Protein AF-A0A1X7PE34-F1 (afdb_monomer_lite)

Radius of gyration: 19.92 Å; chains: 1; bounding box: 52×47×65 Å

Organism: NCBI:txid536018

Secondary structure (DSSP, 8-state):
----PPP------------------------------TTTTTT--HHHHHHHHHHHHHHHHHTSS-EEETTTEEEEEEEEEEETTEEEEEEEEEETTEEEEEEEEEEE-TTSSEEEEEEETTEEEEEEEEEEETTEEEEEETT--S--SS-SEEE-TTS-EEEE-TTT-HHHHHHHTTS-EEEE-BTB------PPP-

Sequence (198 aa):
MSDTPPAWPPFYFSGGWFRMGSDEPQFKLKGKFEFEFLNSDEGDDPALAAAFYAADFPTRVAGEPRWLATGGWEIVPGETSSKGRIHSAAFTARRADTEVAGRVVFSPDPSHWVKVEVFLGAFRVLVAHMDKVWEEFELWPSGATEKTIDPPGRIGKRLDWINLAPSAWPALARLAGDHTFSIELPGRNVVEISAPGD

pLDDT: mean 71.64, std 24.18, range [21.97, 94.69]

Foldseek 3Di:
DDDDDDDDDDDDDDDDDDDDDDDDDDPPPPDPPPDDFACSVVVDDLQVNLLVCQAVVQVLVQVAQWKAKFQGKIKGWDDWDDDPSKIKIWIWIDDDPDIWIKMWIWGQDPVSWIWIWIDGVPDTQFIWTWTDDPQKIATAGPPPPDDDPDGQKIAGSSRFKIWHQCVRRVSCCVRNPRDIIMMGHPPDDPPVPPPDDD

Structure (mmCIF, N/CA/C/O backbone):
data_AF-A0A1X7PE34-F1
#
_entry.id   AF-A0A1X7PE34-F1
#
loop_
_atom_site.group_PDB
_atom_site.id
_atom_site.type_symbol
_atom_site.label_atom_id
_atom_site.label_alt_id
_atom_site.label_comp_id
_atom_site.label_asym_id
_atom_site.label_entity_id
_atom_site.label_seq_id
_atom_site.pdbx_PDB_ins_code
_atom_site.Cartn_x
_atom_site.Cartn_y
_atom_site.Cartn_z
_atom_site.occupancy
_atom_site.B_iso_or_equiv
_atom_site.auth_seq_id
_atom_site.auth_comp_id
_atom_site.auth_asym_id
_atom_site.auth_atom_id
_atom_site.pdbx_PDB_model_num
ATOM 1 N N . MET A 1 1 ? -14.104 -22.939 29.240 1.00 46.47 1 MET A N 1
ATOM 2 C CA . MET A 1 1 ? -12.776 -22.922 28.596 1.00 46.47 1 MET A CA 1
ATOM 3 C C . MET A 1 1 ? -12.699 -24.104 27.651 1.00 46.47 1 MET A C 1
ATOM 5 O O . MET A 1 1 ? -12.581 -25.229 28.110 1.00 46.47 1 MET A O 1
ATOM 9 N N . SER A 1 2 ? -12.844 -23.844 26.357 1.00 34.72 2 SER A N 1
ATOM 10 C CA . SER A 1 2 ? -12.528 -24.784 25.278 1.00 34.72 2 SER A CA 1
ATOM 11 C C . SER A 1 2 ? -12.377 -23.942 24.015 1.00 34.72 2 SER A C 1
ATOM 13 O O . SER A 1 2 ? -13.341 -23.700 23.294 1.00 34.72 2 SER A O 1
ATOM 15 N N . ASP A 1 3 ? -11.173 -23.403 23.852 1.00 35.94 3 ASP A N 1
ATOM 16 C CA . ASP A 1 3 ? -10.756 -22.593 22.715 1.00 35.94 3 ASP A CA 1
ATOM 17 C C . ASP A 1 3 ? -10.279 -23.557 21.626 1.00 35.94 3 ASP A C 1
ATOM 19 O O . ASP A 1 3 ? -9.271 -24.244 21.793 1.00 35.94 3 ASP A O 1
ATOM 23 N N . THR A 1 4 ? -11.052 -23.689 20.551 1.00 37.78 4 THR A N 1
ATOM 24 C CA . THR A 1 4 ? -10.635 -24.445 19.364 1.00 37.78 4 THR A CA 1
ATOM 25 C C . THR A 1 4 ? -10.495 -23.445 18.222 1.00 37.78 4 THR A C 1
ATOM 27 O O . THR A 1 4 ? -11.508 -22.872 17.817 1.00 37.78 4 THR A O 1
ATOM 30 N N . PRO A 1 5 ? -9.286 -23.193 17.695 1.00 37.78 5 PRO A N 1
ATOM 31 C CA . PRO A 1 5 ? -9.134 -22.343 16.522 1.00 37.78 5 PRO A CA 1
ATOM 32 C C . PRO A 1 5 ? -9.648 -23.064 15.260 1.00 37.78 5 PRO A C 1
ATOM 34 O O . PRO A 1 5 ? -9.519 -24.289 15.161 1.00 37.78 5 PRO A O 1
ATOM 37 N N . PRO A 1 6 ? -10.217 -22.344 14.273 1.00 35.28 6 PRO A N 1
ATOM 38 C CA . PRO A 1 6 ? -10.691 -22.957 13.038 1.00 35.28 6 PRO A CA 1
ATOM 39 C C . PRO A 1 6 ? -9.518 -23.431 12.169 1.00 35.28 6 PRO A C 1
ATOM 41 O O . PRO A 1 6 ? -8.551 -22.705 11.936 1.00 35.28 6 PRO A O 1
ATOM 44 N N . ALA A 1 7 ? -9.630 -24.666 11.679 1.00 30.97 7 ALA A N 1
ATOM 45 C CA . ALA A 1 7 ? -8.663 -25.308 10.800 1.00 30.97 7 ALA A CA 1
ATOM 46 C C . ALA A 1 7 ? -8.686 -24.690 9.389 1.00 30.97 7 ALA A C 1
ATOM 48 O O . ALA A 1 7 ? -9.734 -24.621 8.749 1.00 30.97 7 ALA A O 1
ATOM 49 N N . TRP A 1 8 ? -7.514 -24.296 8.891 1.00 30.00 8 TRP A N 1
ATOM 50 C CA . TRP A 1 8 ? -7.274 -23.958 7.485 1.00 30.00 8 TRP A CA 1
ATOM 51 C C . TRP A 1 8 ? -6.500 -25.113 6.824 1.00 30.00 8 TRP A C 1
ATOM 53 O O . TRP A 1 8 ? -5.622 -25.685 7.477 1.00 30.00 8 TRP A O 1
ATOM 63 N N . PRO A 1 9 ? -6.792 -25.495 5.566 1.00 30.80 9 PRO A N 1
ATOM 64 C CA . PRO A 1 9 ? -6.115 -26.617 4.919 1.00 30.80 9 PRO A CA 1
ATOM 65 C C . PRO A 1 9 ? -4.670 -26.268 4.501 1.00 30.80 9 PRO A C 1
ATOM 67 O O . PRO A 1 9 ? -4.385 -25.111 4.178 1.00 30.80 9 PRO A O 1
ATOM 70 N N . PRO A 1 10 ? -3.750 -27.254 4.464 1.00 31.14 10 PRO A N 1
ATOM 71 C CA . PRO A 1 10 ? -2.375 -27.048 4.021 1.00 31.14 10 PRO A CA 1
ATOM 72 C C . PRO A 1 10 ? -2.284 -27.033 2.487 1.00 31.14 10 PRO A C 1
ATOM 74 O O . PRO A 1 10 ? -2.650 -28.003 1.826 1.00 31.14 10 PRO A O 1
ATOM 77 N N . PHE A 1 11 ? -1.734 -25.961 1.912 1.00 28.81 11 PHE A N 1
ATOM 78 C CA . PHE A 1 11 ? -1.283 -25.965 0.520 1.00 28.81 11 PHE A CA 1
ATOM 79 C C . PHE A 1 11 ? 0.154 -26.492 0.457 1.00 28.81 11 PHE A C 1
ATOM 81 O O . PHE A 1 11 ? 1.087 -25.855 0.944 1.00 28.81 11 PHE A O 1
ATOM 88 N N . TYR A 1 12 ? 0.320 -27.671 -0.141 1.00 27.12 12 TYR A N 1
ATOM 89 C CA . TYR A 1 12 ? 1.609 -28.230 -0.536 1.00 27.12 12 TYR A CA 1
ATOM 90 C C . TYR A 1 12 ? 1.982 -27.713 -1.931 1.00 27.12 12 TYR A C 1
ATOM 92 O O . TYR A 1 12 ? 1.180 -27.821 -2.855 1.00 27.12 12 TYR A O 1
ATOM 100 N N . PHE A 1 13 ? 3.213 -27.231 -2.111 1.00 25.94 13 PHE A N 1
ATOM 101 C CA . PHE A 1 13 ? 3.829 -27.095 -3.433 1.00 25.94 13 PHE A CA 1
ATOM 102 C C . PHE A 1 13 ? 5.005 -28.072 -3.531 1.00 25.94 13 PHE A C 1
ATOM 104 O O . PHE A 1 13 ? 6.057 -27.865 -2.930 1.00 25.94 13 PHE A O 1
ATOM 111 N N . SER A 1 14 ? 4.803 -29.163 -4.273 1.00 26.25 14 SER A N 1
ATOM 112 C CA . SER A 1 14 ? 5.850 -30.069 -4.753 1.00 26.25 14 SER A CA 1
ATOM 113 C C . SER A 1 14 ? 6.287 -29.649 -6.158 1.00 26.25 14 SER A C 1
ATOM 115 O O . SER A 1 14 ? 5.445 -29.302 -6.983 1.00 26.25 14 SER A O 1
ATOM 117 N N . GLY A 1 15 ? 7.595 -29.674 -6.416 1.00 24.94 15 GLY A N 1
ATOM 118 C CA . GLY A 1 15 ? 8.205 -29.182 -7.652 1.00 24.94 15 GLY A CA 1
ATOM 119 C C . GLY A 1 15 ? 7.942 -30.014 -8.911 1.00 24.94 15 GLY A C 1
ATOM 120 O O . GLY A 1 15 ? 7.378 -31.103 -8.870 1.00 24.94 15 GLY A O 1
ATOM 121 N N . GLY A 1 16 ? 8.435 -29.498 -10.037 1.00 24.06 16 GLY A N 1
ATOM 122 C CA . GLY A 1 16 ? 8.506 -30.215 -11.306 1.00 24.06 16 GLY A CA 1
ATOM 123 C C . GLY A 1 16 ? 9.278 -29.410 -12.347 1.00 24.06 16 GLY A C 1
ATOM 124 O O . GLY A 1 16 ? 8.854 -28.330 -12.742 1.00 24.06 16 GLY A O 1
ATOM 125 N N . TRP A 1 17 ? 10.425 -29.937 -12.770 1.00 25.42 17 TRP A N 1
ATOM 126 C CA . TRP A 1 17 ? 11.169 -29.470 -13.937 1.00 25.42 17 TRP A CA 1
ATOM 127 C C . TRP A 1 17 ? 10.524 -30.039 -15.201 1.00 25.42 17 TRP A C 1
ATOM 129 O O . TRP A 1 17 ? 10.221 -31.229 -15.233 1.00 25.42 17 TRP A O 1
ATOM 139 N N . PHE A 1 18 ? 10.413 -29.239 -16.262 1.00 25.31 18 PHE A N 1
ATOM 140 C CA . PHE A 1 18 ? 10.136 -29.747 -17.605 1.00 25.31 18 PHE A CA 1
ATOM 141 C C . PHE A 1 18 ? 11.170 -29.222 -18.602 1.00 25.31 18 PHE A C 1
ATOM 143 O O . PHE A 1 18 ? 11.369 -28.021 -18.761 1.00 25.31 18 PHE A O 1
ATOM 150 N N . ARG A 1 19 ? 11.822 -30.171 -19.278 1.00 28.00 19 ARG A N 1
ATOM 151 C CA . ARG A 1 19 ? 12.550 -29.995 -20.535 1.00 28.00 19 ARG A CA 1
ATOM 152 C C . ARG A 1 19 ? 11.680 -30.645 -21.611 1.00 28.00 19 ARG A C 1
ATOM 154 O O . ARG A 1 19 ? 11.314 -31.806 -21.447 1.00 28.00 19 ARG A O 1
ATOM 161 N N . MET A 1 20 ? 11.387 -29.944 -22.700 1.00 26.20 20 MET A N 1
ATOM 162 C CA . MET A 1 20 ? 10.861 -30.557 -23.922 1.00 26.20 20 MET A CA 1
ATOM 163 C C . MET A 1 20 ? 11.595 -29.985 -25.131 1.00 26.20 20 MET A C 1
ATOM 165 O O . MET A 1 20 ? 11.901 -28.795 -25.169 1.00 26.20 20 MET A O 1
ATOM 169 N N . GLY A 1 21 ? 11.970 -30.893 -26.030 1.00 25.02 21 GLY A N 1
ATOM 170 C CA . GLY A 1 21 ? 12.853 -30.667 -27.162 1.00 25.02 21 GLY A CA 1
ATOM 171 C C . GLY A 1 21 ? 12.196 -30.027 -28.383 1.00 25.02 21 GLY A C 1
ATOM 172 O O . GLY A 1 21 ? 11.013 -29.704 -28.405 1.00 25.02 21 GLY A O 1
ATOM 173 N N . SER A 1 22 ? 13.070 -29.858 -29.367 1.00 38.62 22 SER A N 1
ATOM 174 C CA . SER A 1 22 ? 12.946 -29.283 -30.703 1.00 38.62 22 SER A CA 1
ATOM 175 C C . SER A 1 22 ? 11.808 -29.838 -31.564 1.00 38.62 22 SER A C 1
ATOM 177 O O . SER A 1 22 ? 11.686 -31.051 -31.702 1.00 38.62 22 SER A O 1
ATOM 179 N N . ASP A 1 23 ? 11.021 -28.947 -32.174 1.00 32.78 23 ASP A N 1
ATOM 180 C CA . ASP A 1 23 ? 10.997 -28.680 -33.627 1.00 32.78 23 ASP A CA 1
ATOM 181 C C . ASP A 1 23 ? 9.948 -27.581 -33.936 1.00 32.78 23 ASP A C 1
ATOM 183 O O . ASP A 1 23 ? 8.877 -27.531 -33.338 1.00 32.78 23 ASP A O 1
ATOM 187 N N . GLU A 1 24 ? 10.313 -26.628 -34.799 1.00 29.73 24 GLU A N 1
ATOM 188 C CA . GLU A 1 24 ? 9.699 -25.294 -34.974 1.00 29.73 24 GLU A CA 1
ATOM 189 C C . GLU A 1 24 ? 8.297 -25.271 -35.643 1.00 29.73 24 GLU A C 1
ATOM 191 O O . GLU A 1 24 ? 7.892 -26.231 -36.297 1.00 29.73 24 GLU A O 1
ATOM 196 N N . PRO A 1 25 ? 7.562 -24.139 -35.553 1.00 23.94 25 PRO A N 1
ATOM 197 C CA . PRO A 1 25 ? 7.774 -23.058 -36.525 1.00 23.94 25 PRO A CA 1
ATOM 198 C C . PRO A 1 25 ? 8.114 -21.713 -35.863 1.00 23.94 25 PRO A C 1
ATOM 200 O O . PRO A 1 25 ? 7.413 -21.241 -34.968 1.00 23.94 25 PRO A O 1
ATOM 203 N N . GLN A 1 26 ? 9.179 -21.060 -36.344 1.00 26.50 26 GLN A N 1
ATOM 204 C CA . GLN A 1 26 ? 9.556 -19.702 -35.947 1.00 26.50 26 GLN A CA 1
ATOM 205 C C . GLN A 1 26 ? 8.504 -18.687 -36.400 1.00 26.50 26 GLN A C 1
ATOM 207 O O . GLN A 1 26 ? 8.554 -18.153 -37.510 1.00 26.50 26 GLN A O 1
ATOM 212 N N . PHE A 1 27 ? 7.595 -18.333 -35.498 1.00 21.97 27 PHE A N 1
ATOM 213 C CA . PHE A 1 27 ? 6.907 -17.054 -35.584 1.00 21.97 27 PHE A CA 1
ATOM 214 C C . PHE A 1 27 ? 7.889 -15.966 -35.160 1.00 21.97 27 PHE A C 1
ATOM 216 O O . PHE A 1 27 ? 8.156 -15.744 -33.980 1.00 21.97 27 PHE A O 1
ATOM 223 N N . LYS A 1 28 ? 8.475 -15.297 -36.153 1.00 23.95 28 LYS A N 1
ATOM 224 C CA . LYS A 1 28 ? 9.336 -14.136 -35.942 1.00 23.95 28 LYS A CA 1
ATOM 225 C C . LYS A 1 28 ? 8.463 -12.948 -35.531 1.00 23.95 28 LYS A C 1
ATOM 227 O O . LYS A 1 28 ? 8.130 -12.104 -36.359 1.00 23.95 28 LYS A O 1
ATOM 232 N N . LEU A 1 29 ? 8.093 -12.879 -34.252 1.00 23.36 29 LEU A N 1
ATOM 233 C CA . LEU A 1 29 ? 7.549 -11.660 -33.660 1.00 23.36 29 LEU A CA 1
ATOM 234 C C . LEU A 1 29 ? 8.690 -10.632 -33.599 1.00 23.36 29 LEU A C 1
ATOM 236 O O . LEU A 1 29 ? 9.465 -10.565 -32.649 1.00 23.36 29 LEU A O 1
ATOM 240 N N . LYS A 1 30 ? 8.844 -9.844 -34.669 1.00 23.70 30 LYS A N 1
ATOM 241 C CA . LYS A 1 30 ? 9.598 -8.588 -34.623 1.00 23.70 30 LYS A CA 1
ATOM 242 C C . LYS A 1 30 ? 8.759 -7.565 -33.861 1.00 23.70 30 LYS A C 1
ATOM 244 O O . LYS A 1 30 ? 8.120 -6.705 -34.450 1.00 23.70 30 LYS A O 1
ATOM 249 N N . GLY A 1 31 ? 8.773 -7.699 -32.549 1.00 22.19 31 GLY A N 1
ATOM 250 C CA . GLY A 1 31 ? 8.267 -6.725 -31.604 1.00 22.19 31 GLY A CA 1
ATOM 251 C C . GLY A 1 31 ? 9.013 -6.974 -30.312 1.00 22.19 31 GLY A C 1
ATOM 252 O O . GLY A 1 31 ? 8.616 -7.824 -29.525 1.00 22.19 31 GLY A O 1
ATOM 253 N N . LYS A 1 32 ? 10.145 -6.294 -30.122 1.00 24.27 32 LYS A N 1
ATOM 254 C CA . LYS A 1 32 ? 10.639 -6.081 -28.768 1.00 24.27 32 LYS A CA 1
ATOM 255 C C . LYS A 1 32 ? 9.551 -5.255 -28.083 1.00 24.27 32 LYS A C 1
ATOM 257 O O . LYS A 1 32 ? 9.416 -4.077 -28.393 1.00 24.27 32 LYS A O 1
ATOM 262 N N . PHE A 1 33 ? 8.748 -5.874 -27.227 1.00 22.95 33 PHE A N 1
ATOM 263 C CA . PHE A 1 33 ? 8.021 -5.125 -26.212 1.00 22.95 33 PHE A CA 1
ATOM 264 C C . PHE A 1 33 ? 9.080 -4.706 -25.191 1.00 22.95 33 PHE A C 1
ATOM 266 O O . PHE A 1 33 ? 9.404 -5.444 -24.265 1.00 22.95 33 PHE A O 1
ATOM 273 N N . GLU A 1 34 ? 9.745 -3.585 -25.464 1.00 25.38 34 GLU A N 1
ATOM 274 C CA . GLU A 1 34 ? 10.492 -2.868 -24.438 1.00 25.38 34 GLU A CA 1
ATOM 275 C C . GLU A 1 34 ? 9.425 -2.261 -23.528 1.00 25.38 34 GLU A C 1
ATOM 277 O O . GLU A 1 34 ? 8.688 -1.363 -23.921 1.00 25.38 34 GLU A O 1
ATOM 282 N N . PHE A 1 35 ? 9.238 -2.877 -22.364 1.00 34.38 35 PHE A N 1
ATOM 283 C CA . PHE A 1 35 ? 8.349 -2.348 -21.345 1.00 34.38 35 PHE A CA 1
ATOM 284 C C . PHE A 1 35 ? 8.999 -1.087 -20.774 1.00 34.38 35 PHE A C 1
ATOM 286 O O . PHE A 1 35 ? 10.153 -1.114 -20.349 1.00 34.38 35 PHE A O 1
ATOM 293 N N . GLU A 1 36 ? 8.261 0.015 -20.780 1.00 40.09 36 GLU A N 1
ATOM 294 C CA . GLU A 1 36 ? 8.611 1.220 -20.036 1.00 40.09 36 GLU A CA 1
ATOM 295 C C . GLU A 1 36 ? 8.315 0.942 -18.550 1.00 40.09 36 GLU A C 1
ATOM 297 O O . GLU A 1 36 ? 7.167 0.759 -18.119 1.00 40.09 36 GLU A O 1
ATOM 302 N N . PHE A 1 37 ? 9.399 0.744 -17.800 1.00 48.84 37 PHE A N 1
ATOM 303 C CA . PHE A 1 37 ? 9.427 0.516 -16.356 1.00 48.84 37 PHE A CA 1
ATOM 304 C C . PHE A 1 37 ? 9.652 1.854 -15.650 1.00 48.84 37 PHE A C 1
ATOM 306 O O . PHE A 1 37 ? 10.240 2.744 -16.257 1.00 48.84 37 PHE A O 1
ATOM 313 N N . LEU A 1 38 ? 9.239 1.976 -14.383 1.00 49.41 38 LEU A N 1
ATOM 314 C CA . LEU A 1 38 ? 9.623 3.026 -13.426 1.00 49.41 38 LEU A CA 1
ATOM 315 C C . LEU A 1 38 ? 10.727 3.979 -13.939 1.00 49.41 38 LEU A C 1
ATOM 317 O O . LEU A 1 38 ? 11.905 3.622 -13.954 1.00 49.41 38 LEU A O 1
ATOM 321 N N . ASN A 1 39 ? 10.330 5.195 -14.329 1.00 48.38 39 ASN A N 1
ATOM 322 C CA . ASN A 1 39 ? 11.209 6.275 -14.803 1.00 48.38 39 ASN A CA 1
ATOM 323 C C . ASN A 1 39 ? 11.970 6.060 -16.135 1.00 48.38 39 ASN A C 1
ATOM 325 O O . ASN A 1 39 ? 12.892 6.827 -16.415 1.00 48.38 39 ASN A O 1
ATOM 329 N N . SER A 1 40 ? 11.573 5.128 -17.011 1.00 48.16 40 SER A N 1
ATOM 330 C CA . SER A 1 40 ? 12.180 4.994 -18.353 1.00 48.16 40 SER A CA 1
ATOM 331 C C . SER A 1 40 ? 12.161 6.295 -19.164 1.00 48.16 40 SER A C 1
ATOM 333 O O . SER A 1 40 ? 13.110 6.570 -19.896 1.00 48.16 40 SER A O 1
ATOM 335 N N . ASP A 1 41 ? 11.131 7.119 -18.968 1.00 47.41 41 ASP A N 1
ATOM 336 C CA . ASP A 1 41 ? 10.958 8.401 -19.661 1.00 47.41 41 ASP A CA 1
ATOM 337 C C . ASP A 1 41 ? 11.722 9.552 -18.986 1.00 47.41 41 ASP A C 1
ATOM 339 O O . ASP A 1 41 ? 12.074 10.535 -19.638 1.00 47.41 41 ASP A O 1
ATOM 343 N N . GLU A 1 42 ? 12.010 9.433 -17.683 1.00 53.62 42 GLU A N 1
ATOM 344 C CA . GLU A 1 42 ? 12.818 10.400 -16.919 1.00 53.62 42 GLU A CA 1
ATOM 345 C C . GLU A 1 42 ? 14.331 10.095 -17.021 1.00 53.62 42 GLU A C 1
ATOM 347 O O . GLU A 1 42 ? 15.155 10.932 -16.654 1.00 53.62 42 GLU A O 1
ATOM 352 N N . GLY A 1 43 ? 14.710 8.935 -17.578 1.00 55.19 43 GLY A N 1
ATOM 353 C CA . GLY A 1 43 ? 16.100 8.542 -17.839 1.00 55.19 43 GLY A CA 1
ATOM 354 C C . GLY A 1 43 ? 16.862 7.995 -16.627 1.00 55.19 43 GLY A C 1
ATOM 355 O O . GLY A 1 43 ? 18.079 7.811 -16.713 1.00 55.19 43 GLY A O 1
ATOM 356 N N . ASP A 1 44 ? 16.178 7.726 -15.513 1.00 62.91 44 ASP A N 1
ATOM 357 C CA . ASP A 1 44 ? 16.793 7.125 -14.327 1.00 62.91 44 ASP A CA 1
ATOM 358 C C . ASP A 1 44 ? 16.936 5.603 -14.468 1.00 62.91 44 ASP A C 1
ATOM 360 O O . ASP A 1 44 ? 16.161 4.943 -15.158 1.00 62.91 44 ASP A O 1
ATOM 364 N N . ASP A 1 45 ? 17.910 5.022 -13.758 1.00 75.31 45 ASP A N 1
ATOM 365 C CA . ASP A 1 45 ? 18.019 3.567 -13.606 1.00 75.31 45 ASP A CA 1
ATOM 366 C C . ASP A 1 45 ? 16.766 3.031 -12.876 1.00 75.31 45 ASP A C 1
ATOM 368 O O . ASP A 1 45 ? 16.570 3.356 -11.695 1.00 75.31 45 ASP A O 1
ATOM 372 N N . PRO A 1 46 ? 15.946 2.171 -13.513 1.00 71.19 46 PRO A N 1
ATOM 373 C CA . PRO A 1 46 ? 14.714 1.653 -12.920 1.00 71.19 46 PRO A CA 1
ATOM 374 C C . PRO A 1 46 ? 14.933 0.940 -11.578 1.00 71.19 46 PRO A C 1
ATOM 376 O O . PRO A 1 46 ? 14.083 0.983 -10.688 1.00 71.19 46 PRO A O 1
ATOM 379 N N . ALA A 1 47 ? 16.098 0.310 -11.379 1.00 74.50 47 ALA A N 1
ATOM 380 C CA . ALA A 1 47 ? 16.431 -0.326 -10.107 1.00 74.50 47 ALA A CA 1
ATOM 381 C C . ALA A 1 47 ? 16.700 0.698 -8.989 1.00 74.50 47 ALA A C 1
ATOM 383 O O . ALA A 1 47 ? 16.358 0.449 -7.827 1.00 74.50 47 ALA A O 1
ATOM 384 N N . LEU A 1 48 ? 17.304 1.845 -9.319 1.00 77.12 48 LEU A N 1
ATOM 385 C CA . LEU A 1 48 ? 17.502 2.945 -8.372 1.00 77.12 48 LEU A CA 1
ATOM 386 C C . LEU A 1 48 ? 16.181 3.650 -8.065 1.00 77.12 48 LEU A C 1
ATOM 388 O O . LEU A 1 48 ? 15.917 3.927 -6.896 1.00 77.12 48 LEU A O 1
ATOM 392 N N . ALA A 1 49 ? 15.332 3.864 -9.073 1.00 77.50 49 ALA A N 1
ATOM 393 C CA . ALA A 1 49 ? 14.002 4.435 -8.891 1.00 77.50 49 ALA A CA 1
ATOM 394 C C . ALA A 1 49 ? 13.145 3.561 -7.960 1.00 77.50 49 ALA A C 1
ATOM 396 O O . ALA A 1 49 ? 12.606 4.053 -6.968 1.00 77.50 49 ALA A O 1
ATOM 397 N N . ALA A 1 50 ? 13.097 2.245 -8.196 1.00 78.25 50 ALA A N 1
ATOM 398 C CA . ALA A 1 50 ? 12.391 1.315 -7.316 1.00 78.25 50 ALA A CA 1
ATOM 399 C C . ALA A 1 50 ? 12.930 1.356 -5.874 1.00 78.25 50 ALA A C 1
ATOM 401 O O . ALA A 1 50 ? 12.159 1.395 -4.914 1.00 78.25 50 ALA A O 1
ATOM 402 N N . ALA A 1 51 ? 14.254 1.397 -5.693 1.00 81.62 51 ALA A N 1
ATOM 403 C CA . ALA A 1 51 ? 14.847 1.515 -4.361 1.00 81.62 51 ALA A CA 1
ATOM 404 C C . ALA A 1 51 ? 14.494 2.849 -3.674 1.00 81.62 51 ALA A C 1
ATOM 406 O O . ALA A 1 51 ? 14.204 2.856 -2.478 1.00 81.62 51 ALA A O 1
ATOM 407 N N . PHE A 1 52 ? 14.484 3.958 -4.420 1.00 83.56 52 PHE A N 1
ATOM 408 C CA . PHE A 1 52 ? 14.095 5.274 -3.915 1.00 83.56 52 PHE A CA 1
ATOM 409 C C . PHE A 1 52 ? 12.637 5.286 -3.447 1.00 83.56 52 PHE A C 1
ATOM 411 O O . PHE A 1 52 ? 12.371 5.626 -2.294 1.00 83.56 52 PHE A O 1
ATOM 418 N N . TYR A 1 53 ? 11.696 4.852 -4.291 1.00 82.38 53 TYR A N 1
ATOM 419 C CA . TYR A 1 53 ? 10.277 4.838 -3.924 1.00 82.38 53 TYR A CA 1
ATOM 420 C C . TYR A 1 53 ? 9.983 3.858 -2.789 1.00 82.38 53 TYR A C 1
ATOM 422 O O . TYR A 1 53 ? 9.174 4.172 -1.920 1.00 82.38 53 TYR A O 1
ATOM 430 N N . ALA A 1 54 ? 10.674 2.713 -2.724 1.00 81.25 54 ALA A N 1
ATOM 431 C CA . ALA A 1 54 ? 10.543 1.804 -1.588 1.00 81.25 54 ALA A CA 1
ATOM 432 C C . ALA A 1 54 ? 10.927 2.473 -0.254 1.00 81.25 54 ALA A C 1
ATOM 434 O O . ALA A 1 54 ? 10.313 2.173 0.768 1.00 81.25 54 ALA A O 1
ATOM 435 N N . ALA A 1 55 ? 11.908 3.381 -0.255 1.00 82.44 55 ALA A N 1
ATOM 436 C CA . ALA A 1 55 ? 12.353 4.105 0.935 1.00 82.44 55 ALA A CA 1
ATOM 437 C C . ALA A 1 55 ? 11.488 5.333 1.276 1.00 82.44 55 ALA A C 1
ATOM 439 O O . ALA A 1 55 ? 11.230 5.607 2.450 1.00 82.44 55 ALA A O 1
ATOM 440 N N . ASP A 1 56 ? 11.047 6.079 0.263 1.00 82.50 56 ASP A N 1
ATOM 441 C CA . ASP A 1 56 ? 10.316 7.343 0.419 1.00 82.50 56 ASP A CA 1
ATOM 442 C C . ASP A 1 56 ? 8.856 7.123 0.855 1.00 82.50 56 ASP A C 1
ATOM 444 O O . ASP A 1 56 ? 8.362 7.796 1.765 1.00 82.50 56 ASP A O 1
ATOM 448 N N . PHE A 1 57 ? 8.184 6.122 0.280 1.00 81.56 57 PHE A N 1
ATOM 449 C CA . PHE A 1 57 ? 6.748 5.900 0.470 1.00 81.56 57 PHE A CA 1
ATOM 450 C C . PHE A 1 57 ? 6.324 5.674 1.937 1.00 81.56 57 PHE A C 1
ATOM 452 O O . PHE A 1 57 ? 5.390 6.343 2.389 1.00 81.56 57 PHE A O 1
ATOM 459 N N . PRO A 1 58 ? 7.002 4.812 2.730 1.00 82.12 58 PRO A N 1
ATOM 460 C CA . PRO A 1 58 ? 6.665 4.609 4.143 1.00 82.12 58 PRO A CA 1
ATOM 461 C C . PRO A 1 58 ? 6.699 5.900 4.958 1.00 82.12 58 PRO A C 1
ATOM 463 O O . PRO A 1 58 ? 5.843 6.112 5.812 1.00 82.12 58 PRO A O 1
ATOM 466 N N . THR A 1 59 ? 7.678 6.765 4.686 1.00 79.88 59 THR A N 1
ATOM 467 C CA . THR A 1 59 ? 7.883 8.014 5.429 1.00 79.88 59 THR A CA 1
ATOM 468 C C . THR A 1 59 ? 6.759 9.005 5.157 1.00 79.88 59 THR A C 1
ATOM 470 O O . THR A 1 59 ? 6.278 9.654 6.081 1.00 79.88 59 THR A O 1
ATOM 473 N N . ARG A 1 60 ? 6.301 9.094 3.904 1.00 78.50 60 ARG A N 1
ATOM 474 C CA . ARG A 1 60 ? 5.201 9.990 3.526 1.00 78.50 60 ARG A CA 1
ATOM 475 C C . ARG A 1 60 ? 3.869 9.535 4.103 1.00 78.50 60 ARG A C 1
ATOM 477 O O . ARG A 1 60 ? 3.164 10.343 4.691 1.00 78.50 60 ARG A O 1
ATOM 484 N N . VAL A 1 61 ? 3.566 8.239 4.012 1.00 74.44 61 VAL A N 1
ATOM 485 C CA . VAL A 1 61 ? 2.332 7.680 4.588 1.00 74.44 61 VAL A CA 1
ATOM 486 C C . VAL A 1 61 ? 2.306 7.838 6.109 1.00 74.44 61 VAL A C 1
ATOM 488 O O . VAL A 1 61 ? 1.261 8.164 6.666 1.00 74.44 61 VAL A O 1
ATOM 491 N N . ALA A 1 62 ? 3.450 7.643 6.774 1.00 76.44 62 ALA A N 1
ATOM 492 C CA . ALA A 1 62 ? 3.576 7.794 8.223 1.00 76.44 62 ALA A CA 1
ATOM 493 C C . ALA A 1 62 ? 3.566 9.250 8.714 1.00 76.44 62 ALA A C 1
ATOM 495 O O . ALA A 1 62 ? 3.354 9.483 9.901 1.00 76.44 62 ALA A O 1
ATOM 496 N N . GLY A 1 63 ? 3.792 10.224 7.827 1.00 76.75 63 GLY A N 1
ATOM 497 C CA . GLY A 1 63 ? 3.725 11.647 8.167 1.00 76.75 63 GLY A CA 1
ATOM 498 C C . GLY A 1 63 ? 2.305 12.150 8.435 1.00 76.75 63 GLY A C 1
ATOM 499 O O . GLY A 1 63 ? 2.135 13.202 9.049 1.00 76.75 63 GLY A O 1
ATOM 500 N N . GLU A 1 64 ? 1.294 11.400 8.004 1.00 82.31 64 GLU A N 1
ATOM 501 C CA . GLU A 1 64 ? -0.108 11.782 8.124 1.00 82.31 64 GLU A CA 1
ATOM 502 C C . GLU A 1 64 ? -0.742 11.192 9.393 1.00 82.31 64 GLU A C 1
ATOM 504 O O . GLU A 1 64 ? -0.511 10.026 9.722 1.00 82.31 64 GLU A O 1
ATOM 509 N N . PRO A 1 65 ? -1.570 11.957 10.130 1.00 77.19 65 PRO A N 1
ATOM 510 C CA . PRO A 1 65 ? -2.050 11.535 11.446 1.00 77.19 65 PRO A CA 1
ATOM 511 C C . PRO A 1 65 ? -3.047 10.374 11.374 1.00 77.19 65 PRO A C 1
ATOM 513 O O . PRO A 1 65 ? -3.166 9.600 12.324 1.00 77.19 65 PRO A O 1
ATOM 516 N N . ARG A 1 66 ? -3.801 10.282 10.273 1.00 87.81 66 ARG A N 1
ATOM 517 C CA . ARG A 1 66 ? -4.786 9.230 10.023 1.00 87.81 66 ARG A CA 1
ATOM 518 C C . ARG A 1 66 ? -5.254 9.230 8.574 1.00 87.81 66 ARG A C 1
ATOM 520 O O . ARG A 1 66 ? -5.245 10.262 7.909 1.00 87.81 66 ARG A O 1
ATOM 527 N N . TRP A 1 67 ? -5.784 8.090 8.167 1.00 90.94 67 TRP A N 1
ATOM 528 C CA . TRP A 1 67 ? -6.419 7.850 6.881 1.00 90.94 67 TRP A CA 1
ATOM 529 C C . TRP A 1 67 ? -7.796 7.220 7.090 1.00 90.94 67 TRP A C 1
ATOM 531 O O . TRP A 1 67 ? -8.023 6.529 8.084 1.00 90.94 67 TRP A O 1
ATOM 541 N N . LEU A 1 68 ? -8.711 7.441 6.155 1.00 91.06 68 LEU A N 1
ATOM 542 C CA . LEU A 1 68 ? -10.040 6.839 6.133 1.00 91.06 68 LEU A CA 1
ATOM 543 C C . LEU A 1 68 ? -10.097 5.812 5.013 1.00 91.06 68 LEU A C 1
ATOM 545 O O . LEU A 1 68 ? -9.633 6.084 3.914 1.00 91.06 68 LEU A O 1
ATOM 549 N N . ALA A 1 69 ? -10.658 4.643 5.286 1.00 89.69 69 ALA A N 1
ATOM 550 C CA . ALA A 1 69 ? -10.807 3.580 4.311 1.00 89.69 69 ALA A CA 1
ATOM 551 C C . ALA A 1 69 ? -12.265 3.126 4.173 1.00 89.69 69 ALA A C 1
ATOM 553 O O . ALA A 1 69 ? -13.068 3.242 5.109 1.00 89.69 69 ALA A O 1
ATOM 554 N N . THR A 1 70 ? -12.596 2.580 2.997 1.00 86.25 70 THR A N 1
ATOM 555 C CA . THR A 1 70 ? -13.926 2.047 2.669 1.00 86.25 70 THR A CA 1
ATOM 556 C C . THR A 1 70 ? -14.452 1.145 3.783 1.00 86.25 70 THR A C 1
ATOM 558 O O . THR A 1 70 ? -13.722 0.346 4.372 1.00 86.25 70 THR A O 1
ATOM 561 N N . GLY A 1 71 ? -15.746 1.274 4.082 1.00 82.81 71 GLY A N 1
ATOM 562 C CA . GLY A 1 71 ? -16.386 0.551 5.179 1.00 82.81 71 GLY A CA 1
ATOM 563 C C . GLY A 1 71 ? -16.220 1.223 6.544 1.00 82.81 71 GLY A C 1
ATOM 564 O O . GLY A 1 71 ? -16.598 0.625 7.548 1.00 82.81 71 GLY A O 1
ATOM 565 N N . GLY A 1 72 ? -15.698 2.453 6.602 1.00 86.81 72 GLY A N 1
ATOM 566 C CA . GLY A 1 72 ? -15.582 3.233 7.839 1.00 86.81 72 GLY A CA 1
ATOM 567 C C . GLY A 1 72 ? -14.402 2.815 8.713 1.00 86.81 72 GLY A C 1
ATOM 568 O O . GLY A 1 72 ? -14.473 2.934 9.935 1.00 86.81 72 GLY A O 1
ATOM 569 N N . TRP A 1 73 ? -13.349 2.278 8.098 1.00 88.75 73 TRP A N 1
ATOM 570 C CA . TRP A 1 73 ? -12.098 1.981 8.786 1.00 88.75 73 TRP A CA 1
ATOM 571 C C . TRP A 1 73 ? -11.252 3.248 8.897 1.00 88.75 73 TRP A C 1
ATOM 573 O O . TRP A 1 73 ? -11.110 3.998 7.939 1.00 88.75 73 TRP A O 1
ATOM 583 N N . GLU A 1 74 ? -10.651 3.467 10.056 1.00 92.19 74 GLU A N 1
ATOM 584 C CA . GLU A 1 74 ? -9.606 4.465 10.262 1.00 92.19 74 GLU A CA 1
ATOM 585 C C . GLU A 1 74 ? -8.257 3.746 10.292 1.00 92.19 74 GLU A C 1
ATOM 587 O O . GLU A 1 74 ? -8.085 2.778 11.030 1.00 92.19 74 GLU A O 1
ATOM 592 N N . ILE A 1 75 ? -7.299 4.194 9.487 1.00 91.31 75 ILE A N 1
ATOM 593 C CA . ILE A 1 75 ? -5.936 3.664 9.474 1.00 91.31 75 ILE A CA 1
ATOM 594 C C . ILE A 1 75 ? -5.030 4.714 10.104 1.00 91.31 75 ILE A C 1
ATOM 596 O O . ILE A 1 75 ? -4.857 5.807 9.569 1.00 91.31 75 ILE A O 1
ATOM 600 N N . VAL A 1 76 ? -4.451 4.374 11.249 1.00 92.44 76 VAL A N 1
ATOM 601 C CA . VAL A 1 76 ? -3.495 5.215 11.969 1.00 92.44 76 VAL A CA 1
ATOM 602 C C . VAL A 1 76 ? -2.092 4.700 11.665 1.00 92.44 76 VAL A C 1
ATOM 604 O O . VAL A 1 76 ? -1.784 3.561 12.034 1.00 92.44 76 VAL A O 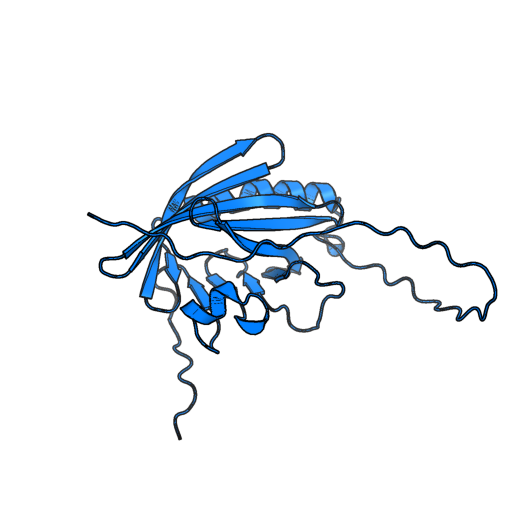1
ATOM 607 N N . PRO A 1 77 ? -1.241 5.482 10.982 1.00 90.94 77 PRO A N 1
ATOM 608 C CA . PRO A 1 77 ? 0.133 5.077 10.735 1.00 90.94 77 PRO A CA 1
ATOM 609 C C . PRO A 1 77 ? 0.927 4.939 12.037 1.00 90.94 77 PRO A C 1
ATOM 611 O O . PRO A 1 77 ? 0.701 5.654 13.011 1.00 90.94 77 PRO A O 1
ATOM 614 N N . GLY A 1 78 ? 1.848 3.983 12.052 1.00 89.88 78 GLY A N 1
ATOM 615 C CA . GLY A 1 78 ? 2.753 3.715 13.162 1.00 89.88 78 GLY A CA 1
ATOM 616 C C . GLY A 1 78 ? 4.211 3.943 12.777 1.00 89.88 78 GLY A C 1
ATOM 617 O O . GLY A 1 78 ? 4.531 4.651 11.824 1.00 89.88 78 GLY A O 1
ATOM 618 N N . GLU A 1 79 ? 5.112 3.316 13.530 1.00 90.94 79 GLU A N 1
ATOM 619 C CA . GLU A 1 79 ? 6.550 3.439 13.302 1.00 90.94 79 GLU A CA 1
ATOM 620 C C . GLU A 1 79 ? 6.973 2.889 11.936 1.00 90.94 79 GLU A C 1
ATOM 622 O O . GLU A 1 79 ? 6.483 1.857 11.459 1.00 90.94 79 GLU A O 1
ATOM 627 N N . THR A 1 80 ? 7.945 3.565 11.327 1.00 92.00 80 THR A N 1
ATOM 628 C CA . THR A 1 80 ? 8.637 3.076 10.139 1.00 92.00 80 THR A CA 1
ATOM 629 C C . THR A 1 80 ? 9.928 2.371 10.532 1.00 92.00 80 THR A C 1
ATOM 631 O O . THR A 1 80 ? 10.583 2.708 11.519 1.00 92.00 80 THR A O 1
ATOM 634 N N . SER A 1 81 ? 10.322 1.363 9.759 1.00 92.75 81 SER A N 1
ATOM 635 C CA . SER A 1 81 ? 11.603 0.686 9.954 1.00 92.75 81 SER A CA 1
ATOM 636 C C . SER A 1 81 ? 12.231 0.306 8.623 1.00 92.75 81 SER A C 1
ATOM 638 O O . SER A 1 81 ? 11.534 0.061 7.637 1.00 92.75 81 SER A O 1
ATOM 640 N N . SER A 1 82 ? 13.561 0.264 8.591 1.00 92.38 82 SER A N 1
ATOM 641 C CA . SER A 1 82 ? 14.334 -0.059 7.392 1.00 92.38 82 SER A CA 1
ATOM 642 C C . SER A 1 82 ? 15.410 -1.093 7.709 1.00 92.38 82 SER A C 1
ATOM 644 O O . SER A 1 82 ? 16.112 -0.983 8.714 1.00 92.38 82 SER A O 1
ATOM 646 N N . LYS A 1 83 ? 15.567 -2.090 6.835 1.00 91.12 83 LYS A N 1
ATOM 647 C CA . LYS A 1 83 ? 16.637 -3.092 6.893 1.00 91.12 83 LYS A CA 1
ATOM 648 C C . LYS A 1 83 ? 17.192 -3.327 5.491 1.00 91.12 83 LYS A C 1
ATOM 650 O O . LYS A 1 83 ? 16.627 -4.077 4.696 1.00 91.12 83 LYS A O 1
ATOM 655 N N . GLY A 1 84 ? 18.327 -2.699 5.188 1.00 91.06 84 GLY A N 1
ATOM 656 C CA . GLY A 1 84 ? 18.882 -2.707 3.834 1.00 91.06 84 GLY A CA 1
ATOM 657 C C . GLY A 1 84 ? 17.951 -1.972 2.868 1.00 91.06 84 GLY A C 1
ATOM 658 O O . GLY A 1 84 ? 17.609 -0.825 3.123 1.00 91.06 84 GLY A O 1
ATOM 659 N N . ARG A 1 85 ? 17.535 -2.641 1.786 1.00 88.81 85 ARG A N 1
ATOM 660 C CA . ARG A 1 85 ? 16.596 -2.104 0.777 1.00 88.81 85 ARG A CA 1
ATOM 661 C C . ARG A 1 85 ? 15.126 -2.442 1.055 1.00 88.81 85 ARG A C 1
ATOM 663 O O . ARG A 1 85 ? 14.284 -2.301 0.176 1.00 88.81 85 ARG A O 1
ATOM 670 N N . ILE A 1 86 ? 14.833 -2.981 2.235 1.00 91.88 86 ILE A N 1
ATOM 671 C CA . ILE A 1 86 ? 13.477 -3.330 2.650 1.00 91.88 86 ILE A CA 1
ATOM 672 C C . ILE A 1 86 ? 13.038 -2.299 3.677 1.00 91.88 86 ILE A C 1
ATOM 674 O O . ILE A 1 86 ? 13.691 -2.132 4.710 1.00 91.88 86 ILE A O 1
ATOM 678 N N . HIS A 1 87 ? 11.922 -1.644 3.398 1.00 92.44 87 HIS A N 1
ATOM 679 C CA . HIS A 1 87 ? 11.348 -0.606 4.238 1.00 92.44 87 HIS A CA 1
ATOM 680 C C . HIS A 1 87 ? 9.944 -1.014 4.653 1.00 92.44 87 HIS A C 1
ATOM 682 O O . HIS A 1 87 ? 9.270 -1.768 3.958 1.00 92.44 87 HIS A O 1
ATOM 688 N N . SER A 1 88 ? 9.494 -0.554 5.808 1.00 92.69 88 SER A N 1
ATOM 689 C CA . SER A 1 88 ? 8.163 -0.882 6.296 1.00 92.69 88 SER A CA 1
ATOM 690 C C . SER A 1 88 ? 7.560 0.253 7.100 1.00 92.69 88 SER A C 1
ATOM 692 O O . SER A 1 88 ? 8.288 1.035 7.708 1.00 92.69 88 SER A O 1
ATOM 694 N N . ALA A 1 89 ? 6.233 0.302 7.110 1.00 91.94 89 ALA A N 1
ATOM 695 C CA . ALA A 1 89 ? 5.435 1.142 7.989 1.00 91.94 89 ALA A CA 1
ATOM 696 C C . ALA A 1 89 ? 4.445 0.251 8.741 1.00 91.94 89 ALA A C 1
ATOM 698 O O . ALA A 1 89 ? 3.707 -0.523 8.122 1.00 91.94 89 ALA A O 1
ATOM 699 N N . ALA A 1 90 ? 4.444 0.335 10.068 1.00 94.31 90 ALA A N 1
ATOM 700 C CA . ALA A 1 90 ? 3.368 -0.220 10.874 1.00 94.31 90 ALA A CA 1
ATOM 701 C C . ALA A 1 90 ? 2.100 0.630 10.709 1.00 94.31 90 ALA A C 1
ATOM 703 O O . ALA A 1 90 ? 2.166 1.804 10.346 1.00 94.31 90 ALA A O 1
ATOM 704 N N . PHE A 1 91 ? 0.942 0.045 10.987 1.00 93.06 91 PHE A N 1
ATOM 705 C CA . PHE A 1 91 ? -0.311 0.780 11.107 1.00 93.06 91 PHE A CA 1
ATOM 706 C C . PHE A 1 91 ? -1.273 0.055 12.043 1.00 93.06 91 PHE A C 1
ATOM 708 O O . PHE A 1 91 ? -1.159 -1.150 12.277 1.00 93.06 91 PHE A O 1
ATOM 715 N N . THR A 1 92 ? -2.270 0.790 12.510 1.00 94.19 92 THR A N 1
ATOM 716 C CA . THR A 1 92 ? -3.409 0.258 13.247 1.00 94.19 92 THR A CA 1
ATOM 717 C C . THR A 1 92 ? -4.682 0.603 12.489 1.00 94.19 92 THR A C 1
ATOM 719 O O . THR A 1 92 ? -4.978 1.777 12.285 1.00 94.19 92 THR A O 1
ATOM 722 N N . ALA A 1 93 ? -5.435 -0.411 12.067 1.00 91.06 93 ALA A N 1
ATOM 723 C CA . ALA A 1 93 ? -6.754 -0.246 11.468 1.00 91.06 93 ALA A CA 1
ATOM 724 C C . ALA A 1 93 ? -7.832 -0.366 12.553 1.00 91.06 93 ALA A C 1
ATOM 726 O O . ALA A 1 93 ? -7.858 -1.348 13.296 1.00 91.06 93 ALA A O 1
ATOM 727 N N . ARG A 1 94 ? -8.724 0.620 12.642 1.00 92.94 94 ARG A N 1
ATOM 728 C CA . ARG A 1 94 ? -9.778 0.720 13.655 1.00 92.94 94 ARG A CA 1
ATOM 729 C C . ARG A 1 94 ? -11.146 0.849 13.013 1.00 92.94 94 ARG A C 1
ATOM 731 O O . ARG A 1 94 ? -11.309 1.591 12.050 1.00 92.94 94 ARG A O 1
ATOM 738 N N . ARG A 1 95 ? -12.138 0.166 13.575 1.00 90.25 95 ARG A N 1
ATOM 739 C CA . ARG A 1 95 ? -13.551 0.346 13.234 1.00 90.25 95 ARG A CA 1
ATOM 740 C C . ARG A 1 95 ? -14.418 -0.100 14.404 1.00 90.25 95 ARG A C 1
ATOM 742 O O . ARG A 1 95 ? -14.402 -1.278 14.753 1.00 90.25 95 ARG A O 1
ATOM 749 N N . ALA A 1 96 ? -15.211 0.819 14.957 1.00 87.81 96 ALA A N 1
ATOM 750 C CA . ALA A 1 96 ? -16.026 0.567 16.150 1.00 87.81 96 ALA A CA 1
ATOM 751 C C . ALA A 1 96 ? -15.187 -0.109 17.259 1.00 87.81 96 ALA A C 1
ATOM 753 O O . ALA A 1 96 ? -14.142 0.420 17.624 1.00 87.81 96 ALA A O 1
ATOM 754 N N . ASP A 1 97 ? -15.592 -1.290 17.729 1.00 89.38 97 ASP A N 1
ATOM 755 C CA . ASP A 1 97 ? -14.900 -2.045 18.784 1.00 89.38 97 ASP A CA 1
ATOM 756 C C . ASP A 1 97 ? -13.810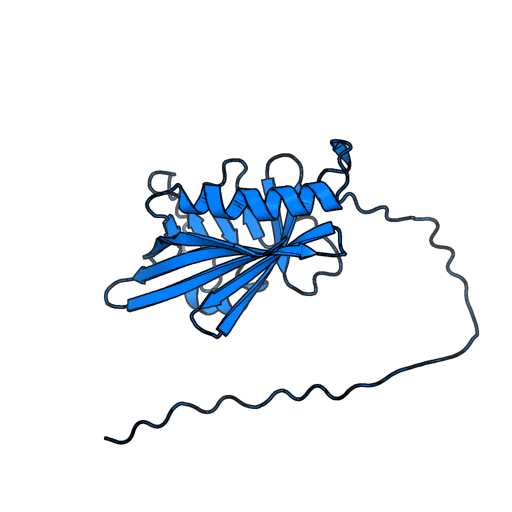 -2.997 18.249 1.00 89.38 97 ASP A C 1
ATOM 758 O O . ASP A 1 97 ? -13.343 -3.887 18.959 1.00 89.38 97 ASP A O 1
ATOM 762 N N . THR A 1 98 ? -13.424 -2.865 16.975 1.00 87.75 98 THR A N 1
ATOM 763 C CA . THR A 1 98 ? -12.398 -3.701 16.335 1.00 87.75 98 THR A CA 1
ATOM 764 C C . THR A 1 98 ? -11.134 -2.900 16.058 1.00 87.75 98 THR A C 1
ATOM 766 O O . THR A 1 98 ? -11.171 -1.868 15.387 1.00 87.75 98 THR A O 1
ATOM 769 N N . GLU A 1 99 ? -9.999 -3.426 16.512 1.00 92.62 99 GLU A N 1
ATOM 770 C CA . GLU A 1 99 ? -8.668 -2.904 16.217 1.00 92.62 99 GLU A CA 1
ATOM 771 C C . GLU A 1 99 ? -7.776 -4.028 15.677 1.00 92.62 99 GLU A C 1
ATOM 773 O O . GLU A 1 99 ? -7.730 -5.126 16.234 1.00 92.62 99 GLU A O 1
ATOM 778 N N . VAL A 1 100 ? -7.071 -3.759 14.577 1.00 90.56 100 VAL A N 1
ATOM 779 C CA . VAL A 1 100 ? -6.156 -4.708 13.939 1.00 90.56 100 VAL A CA 1
ATOM 780 C C . VAL A 1 100 ? -4.832 -4.018 13.647 1.00 90.56 100 VAL A C 1
ATOM 782 O O . VAL A 1 100 ? -4.770 -3.057 12.882 1.00 90.56 100 VAL A O 1
ATOM 785 N N . ALA A 1 101 ? -3.755 -4.543 14.225 1.00 93.19 101 ALA A N 1
ATOM 786 C CA . ALA A 1 101 ? -2.403 -4.119 13.893 1.00 93.19 101 ALA A CA 1
ATOM 787 C C . ALA A 1 101 ? -1.947 -4.738 12.564 1.00 93.19 101 ALA A C 1
ATOM 789 O O . ALA A 1 101 ? -2.143 -5.931 12.298 1.00 93.19 101 ALA A O 1
ATOM 790 N N . GLY A 1 102 ? -1.278 -3.931 11.753 1.00 93.12 102 GLY A N 1
ATOM 791 C CA . GLY A 1 102 ? -0.730 -4.345 10.477 1.00 93.12 102 GLY A CA 1
ATOM 792 C C . GLY A 1 102 ? 0.602 -3.686 10.165 1.00 93.12 102 GLY A C 1
ATOM 793 O O . GLY A 1 102 ? 1.124 -2.854 10.908 1.00 93.12 102 GLY A O 1
ATOM 794 N N . ARG A 1 103 ? 1.181 -4.107 9.046 1.00 94.62 103 ARG A N 1
ATOM 795 C CA . ARG A 1 103 ? 2.363 -3.476 8.463 1.00 94.62 103 ARG A CA 1
ATOM 796 C C . ARG A 1 103 ? 2.316 -3.561 6.950 1.00 94.62 103 ARG A C 1
ATOM 798 O O . ARG A 1 103 ? 1.844 -4.555 6.397 1.00 94.62 103 ARG A O 1
ATOM 805 N N . VAL A 1 104 ? 2.868 -2.556 6.297 1.00 93.38 104 VAL A N 1
ATOM 806 C CA . VAL A 1 104 ? 3.150 -2.574 4.863 1.00 93.38 104 VAL A CA 1
ATOM 807 C C . VAL A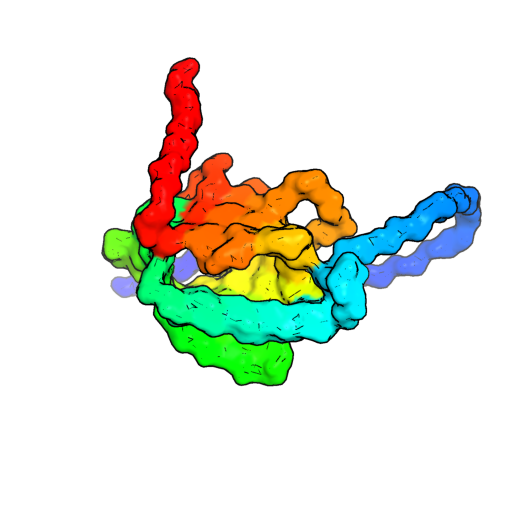 1 104 ? 4.658 -2.629 4.683 1.00 93.38 104 VAL A C 1
ATOM 809 O O . VAL A 1 104 ? 5.390 -1.934 5.385 1.00 93.38 104 VAL A O 1
ATOM 812 N N . VAL A 1 105 ? 5.122 -3.487 3.784 1.00 94.69 105 VAL A N 1
ATOM 813 C CA . VAL A 1 105 ? 6.532 -3.693 3.463 1.00 94.69 105 VAL A CA 1
ATOM 814 C C . VAL A 1 105 ? 6.756 -3.332 2.004 1.00 94.69 105 VAL A C 1
ATOM 816 O O . VAL A 1 105 ? 6.006 -3.771 1.139 1.00 94.69 105 VAL A O 1
ATOM 819 N N . PHE A 1 106 ? 7.803 -2.561 1.752 1.00 92.56 106 PHE A N 1
ATOM 820 C CA . PHE A 1 106 ? 8.220 -2.083 0.447 1.00 92.56 106 PHE A CA 1
ATOM 821 C C . PHE A 1 106 ? 9.631 -2.587 0.165 1.00 92.56 106 PHE A C 1
ATOM 823 O O . PHE A 1 106 ? 10.519 -2.510 1.020 1.00 92.56 106 PHE A O 1
ATOM 830 N N . SER A 1 107 ? 9.846 -3.106 -1.036 1.00 93.00 107 SER A N 1
ATOM 831 C CA . SER A 1 107 ? 11.157 -3.587 -1.470 1.00 93.00 107 SER A CA 1
ATOM 832 C C . SER A 1 107 ? 11.299 -3.485 -2.986 1.00 93.00 107 SER A C 1
ATOM 834 O O . SER A 1 107 ? 10.304 -3.682 -3.683 1.00 93.00 107 SER A O 1
ATOM 836 N N . PRO A 1 108 ? 12.500 -3.215 -3.517 1.00 88.75 108 PRO A N 1
ATOM 837 C CA . PRO A 1 108 ? 12.733 -3.298 -4.951 1.00 88.75 108 PRO A CA 1
ATOM 838 C C . PRO A 1 108 ? 12.636 -4.757 -5.414 1.00 88.75 108 PRO A C 1
ATOM 840 O O . PRO A 1 108 ? 13.194 -5.652 -4.774 1.00 88.75 108 PRO A O 1
ATOM 843 N N . ASP A 1 109 ? 11.956 -4.982 -6.532 1.00 85.94 109 ASP A N 1
ATOM 844 C CA . ASP A 1 109 ? 11.856 -6.281 -7.192 1.00 85.94 109 ASP A CA 1
ATOM 845 C C . ASP A 1 109 ? 12.838 -6.369 -8.377 1.00 85.94 109 ASP A C 1
ATOM 847 O O . ASP A 1 109 ? 13.105 -5.352 -9.026 1.00 85.94 109 ASP A O 1
ATOM 851 N N . PRO A 1 110 ? 13.385 -7.556 -8.706 1.00 82.81 110 PRO A N 1
ATOM 852 C CA . PRO A 1 110 ? 14.164 -7.753 -9.929 1.00 82.81 110 PRO A CA 1
ATOM 853 C C . PRO A 1 110 ? 13.442 -7.347 -11.221 1.00 82.81 110 PRO A C 1
ATOM 855 O O . PRO A 1 110 ? 14.116 -7.081 -12.210 1.00 82.81 110 PRO A O 1
ATOM 858 N N . SER A 1 111 ? 12.106 -7.270 -11.223 1.00 78.00 111 SER A N 1
ATOM 859 C CA . SER A 1 111 ? 11.312 -6.736 -12.337 1.00 78.00 111 SER A CA 1
ATOM 860 C C . SER A 1 111 ? 11.368 -5.208 -12.478 1.00 78.00 111 SER A C 1
ATOM 862 O O . SER A 1 111 ? 10.632 -4.653 -13.288 1.00 78.00 111 SER A O 1
ATOM 864 N N . HIS A 1 112 ? 12.185 -4.523 -11.669 1.00 80.88 112 HIS A N 1
ATOM 865 C CA . HIS A 1 112 ? 12.279 -3.062 -11.579 1.00 80.88 112 HIS A CA 1
ATOM 866 C C . HIS A 1 112 ? 11.018 -2.364 -11.055 1.00 80.88 112 HIS A C 1
ATOM 868 O O . HIS A 1 112 ? 10.892 -1.147 -11.147 1.00 80.88 112 HIS A O 1
ATOM 874 N N . TRP A 1 113 ? 10.103 -3.122 -10.457 1.00 86.12 113 TRP A N 1
ATOM 875 C CA . TRP A 1 113 ? 8.957 -2.590 -9.731 1.00 86.12 113 TRP A CA 1
ATOM 876 C C . TRP A 1 113 ? 9.258 -2.459 -8.242 1.00 86.12 113 TRP A C 1
ATOM 878 O O . TRP A 1 113 ? 10.192 -3.069 -7.714 1.00 86.12 113 TRP A O 1
ATOM 888 N N . VAL A 1 114 ? 8.434 -1.692 -7.531 1.00 89.06 114 VAL A N 1
ATOM 889 C CA . VAL A 1 114 ? 8.416 -1.753 -6.068 1.00 89.06 114 VAL A CA 1
ATOM 890 C C . VAL A 1 114 ? 7.418 -2.812 -5.648 1.00 89.06 114 VAL A C 1
ATOM 892 O O . VAL A 1 114 ? 6.214 -2.661 -5.827 1.00 89.06 114 VAL A O 1
ATOM 895 N N . LYS A 1 115 ? 7.896 -3.891 -5.043 1.00 92.50 115 LYS A N 1
ATOM 896 C CA . LYS A 1 115 ? 7.025 -4.873 -4.416 1.00 92.50 115 LYS A CA 1
ATOM 897 C C . LYS A 1 115 ? 6.490 -4.320 -3.098 1.00 92.50 115 LYS A C 1
ATOM 899 O O . LYS A 1 115 ? 7.263 -3.916 -2.228 1.00 92.50 115 LYS A O 1
ATOM 904 N N . VAL A 1 116 ? 5.171 -4.354 -2.957 1.00 94.06 116 VAL A N 1
ATOM 905 C CA . VAL A 1 116 ? 4.407 -3.924 -1.787 1.00 94.06 116 VAL A CA 1
ATOM 906 C C . VAL A 1 116 ? 3.707 -5.138 -1.184 1.00 94.06 116 VAL A C 1
ATOM 908 O O . VAL A 1 116 ? 2.937 -5.824 -1.854 1.00 94.06 116 VAL A O 1
ATOM 911 N N . GLU A 1 117 ? 3.960 -5.420 0.089 1.00 94.38 117 GLU A N 1
ATOM 912 C CA . GLU A 1 117 ? 3.341 -6.526 0.823 1.00 94.38 117 GLU A CA 1
ATOM 913 C C . GLU A 1 117 ? 2.639 -6.002 2.076 1.00 94.38 117 GLU A C 1
ATOM 915 O O . GLU A 1 117 ? 3.264 -5.372 2.926 1.00 94.38 117 GLU A O 1
ATOM 920 N N . VAL A 1 118 ? 1.347 -6.294 2.224 1.00 93.12 118 VAL A N 1
ATOM 921 C CA . VAL A 1 118 ? 0.560 -5.907 3.403 1.00 93.12 118 VAL A CA 1
ATOM 922 C C . VAL A 1 118 ? 0.343 -7.120 4.290 1.00 93.12 118 VAL A C 1
ATOM 924 O O . VAL A 1 118 ? -0.066 -8.190 3.827 1.00 93.12 118 VAL A O 1
ATOM 927 N N . PHE A 1 119 ? 0.582 -6.938 5.583 1.00 92.31 119 PHE A N 1
ATOM 928 C CA . PHE A 1 119 ? 0.387 -7.948 6.609 1.00 92.31 119 PHE A CA 1
ATOM 929 C C . PHE A 1 119 ? -0.591 -7.456 7.673 1.00 92.31 119 PHE A C 1
ATOM 931 O O . PHE A 1 119 ? -0.487 -6.317 8.125 1.00 92.31 119 PHE A O 1
ATOM 938 N N . LEU A 1 120 ? -1.475 -8.348 8.119 1.00 88.44 120 LEU A N 1
ATOM 939 C CA . LEU A 1 120 ? -2.263 -8.202 9.343 1.00 88.44 120 LEU A CA 1
ATOM 940 C C . LEU A 1 120 ? -1.781 -9.275 10.325 1.00 88.44 120 LEU A C 1
ATOM 942 O O . LEU A 1 120 ? -1.950 -10.476 10.092 1.00 88.44 120 LEU A O 1
ATOM 946 N N . GLY A 1 121 ? -1.083 -8.853 11.382 1.00 84.62 121 GLY A N 1
ATOM 947 C CA . GLY A 1 121 ? -0.310 -9.764 12.230 1.00 84.62 121 GLY A CA 1
ATOM 948 C C . GLY A 1 121 ? 0.717 -10.581 11.427 1.00 84.62 121 GLY A C 1
ATOM 949 O O . GLY A 1 121 ? 1.608 -10.027 10.783 1.00 84.62 121 GLY A O 1
ATOM 950 N N . ALA A 1 122 ? 0.598 -11.912 11.465 1.00 83.69 12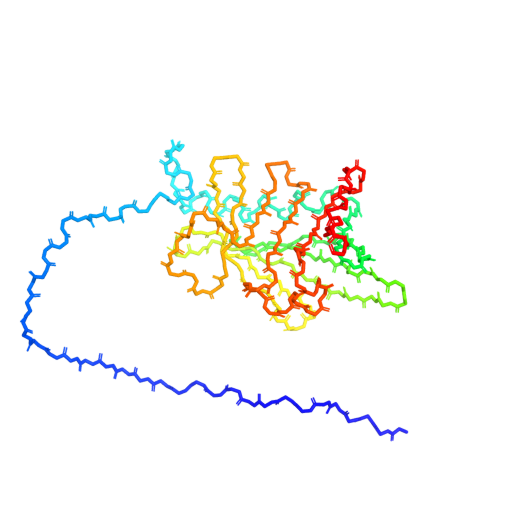2 ALA A N 1
ATOM 951 C CA . ALA A 1 122 ? 1.471 -12.831 10.726 1.00 83.69 122 ALA A CA 1
ATOM 952 C C . ALA A 1 122 ? 0.985 -13.142 9.296 1.00 83.69 122 ALA A C 1
ATOM 954 O O . ALA A 1 122 ? 1.720 -13.751 8.517 1.00 83.69 122 ALA A O 1
ATOM 955 N N . PHE A 1 123 ? -0.236 -12.742 8.934 1.00 86.44 123 PHE A N 1
ATOM 956 C CA . PHE A 1 123 ? -0.847 -13.102 7.658 1.00 86.44 123 PHE A CA 1
ATOM 957 C C . PHE A 1 123 ? -0.552 -12.051 6.598 1.00 86.44 123 PHE A C 1
ATOM 959 O O . PHE A 1 123 ? -0.890 -10.881 6.766 1.00 86.44 123 PHE A O 1
ATOM 966 N N . ARG A 1 124 ? 0.046 -12.474 5.480 1.00 91.38 124 ARG A N 1
ATOM 967 C CA . ARG A 1 124 ? 0.190 -11.635 4.287 1.00 91.38 124 ARG A CA 1
ATOM 968 C C . ARG A 1 124 ? -1.139 -11.602 3.542 1.00 91.38 124 ARG A C 1
ATOM 970 O O . ARG A 1 124 ? -1.557 -12.623 3.002 1.00 91.38 124 ARG A O 1
ATOM 977 N N . VAL A 1 125 ? -1.792 -10.447 3.535 1.00 88.31 125 VAL A N 1
ATOM 978 C CA . VAL A 1 125 ? -3.154 -10.279 3.002 1.00 88.31 125 VAL A CA 1
ATOM 979 C C . VAL A 1 125 ? -3.179 -9.671 1.605 1.00 88.31 125 VAL A C 1
ATOM 981 O O . VAL A 1 125 ? -4.137 -9.887 0.869 1.00 88.31 125 VAL A O 1
ATOM 984 N N . LEU A 1 126 ? -2.129 -8.942 1.221 1.00 91.31 126 LEU A N 1
ATOM 985 C CA . LEU A 1 126 ? -2.020 -8.320 -0.094 1.00 91.31 126 LEU A CA 1
ATOM 986 C C . LEU A 1 126 ? -0.570 -8.335 -0.567 1.00 91.31 126 LEU A C 1
ATOM 988 O O . LEU A 1 126 ? 0.351 -8.094 0.214 1.00 91.31 126 LEU A O 1
ATOM 992 N N . VAL A 1 127 ? -0.389 -8.609 -1.857 1.00 93.12 127 VAL A N 1
ATOM 993 C CA . VAL A 1 127 ? 0.862 -8.381 -2.580 1.00 93.12 127 VAL A CA 1
ATOM 994 C C . VAL A 1 127 ? 0.527 -7.594 -3.837 1.00 93.12 127 VAL A C 1
ATOM 996 O O . VAL A 1 127 ? -0.374 -7.976 -4.590 1.00 93.12 127 VAL A O 1
ATOM 999 N N . ALA A 1 128 ? 1.250 -6.505 -4.047 1.00 92.94 128 ALA A N 1
ATOM 1000 C CA . ALA A 1 128 ? 1.174 -5.702 -5.248 1.00 92.94 128 ALA A CA 1
ATOM 1001 C C . ALA A 1 128 ? 2.576 -5.348 -5.744 1.00 92.94 128 ALA A C 1
ATOM 1003 O O . ALA A 1 128 ? 3.53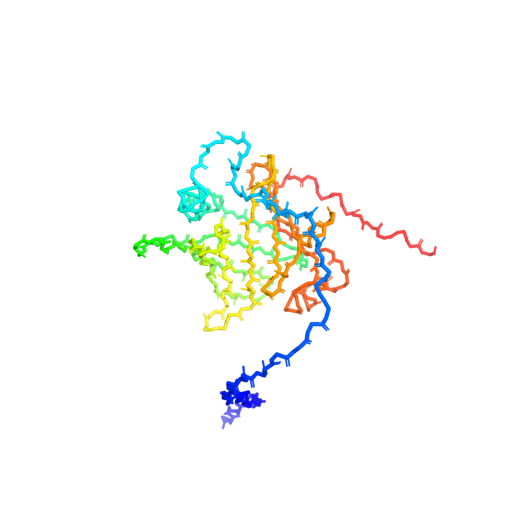7 -5.327 -4.976 1.00 92.94 128 ALA A O 1
ATOM 1004 N N . HIS A 1 129 ? 2.676 -5.056 -7.028 1.00 91.94 129 HIS A N 1
ATOM 1005 C CA . HIS A 1 129 ? 3.824 -4.409 -7.624 1.00 91.94 129 HIS A CA 1
ATOM 1006 C C . HIS A 1 129 ? 3.414 -3.009 -8.041 1.00 91.94 129 HIS A C 1
ATOM 1008 O O . HIS A 1 129 ? 2.413 -2.827 -8.733 1.00 91.94 129 HIS A O 1
ATOM 1014 N N . MET A 1 130 ? 4.168 -2.038 -7.557 1.00 90.19 130 MET A N 1
ATOM 1015 C CA . MET A 1 130 ? 3.942 -0.630 -7.781 1.00 90.19 130 MET A CA 1
ATOM 1016 C C . MET A 1 130 ? 4.880 -0.131 -8.870 1.00 90.19 130 MET A C 1
ATOM 1018 O O . MET A 1 130 ? 6.093 -0.358 -8.813 1.00 90.19 130 MET A O 1
ATOM 1022 N N . ASP A 1 131 ? 4.295 0.575 -9.825 1.00 86.75 131 ASP A N 1
ATOM 1023 C CA . ASP A 1 131 ? 4.989 1.289 -10.884 1.00 86.75 131 ASP A CA 1
ATOM 1024 C C . ASP A 1 131 ? 4.575 2.765 -10.846 1.00 86.75 131 ASP A C 1
ATOM 1026 O O . ASP A 1 131 ? 3.469 3.080 -10.406 1.00 86.75 131 ASP A O 1
ATOM 1030 N N . LYS A 1 132 ? 5.449 3.677 -11.270 1.00 83.88 132 LYS A N 1
ATOM 1031 C CA . LYS A 1 132 ? 5.122 5.104 -11.382 1.00 83.88 132 LYS A CA 1
ATOM 1032 C C . LYS A 1 132 ? 4.935 5.419 -12.855 1.00 83.88 132 LYS A C 1
ATOM 1034 O O . LYS A 1 132 ? 5.883 5.326 -13.629 1.00 83.88 132 LYS A O 1
ATOM 1039 N N . VAL A 1 133 ? 3.726 5.824 -13.217 1.00 80.50 133 VAL A N 1
ATOM 1040 C CA . VAL A 1 133 ? 3.358 6.170 -14.588 1.00 80.50 133 VAL A CA 1
ATOM 1041 C C . VAL A 1 133 ? 2.964 7.641 -14.600 1.00 80.50 133 VAL A C 1
ATOM 1043 O O . VAL A 1 133 ? 1.962 8.041 -14.005 1.00 80.50 133 VAL A O 1
ATOM 1046 N N . TRP A 1 134 ? 3.792 8.465 -15.246 1.00 77.50 134 TRP A N 1
ATOM 1047 C CA . TRP A 1 134 ? 3.702 9.927 -15.199 1.00 77.50 134 TRP A CA 1
ATOM 1048 C C . TRP A 1 134 ? 3.722 10.470 -13.764 1.00 77.50 134 TRP A C 1
ATOM 1050 O O . TRP A 1 134 ? 4.762 10.511 -13.109 1.00 77.50 134 TRP A O 1
ATOM 1060 N N . GLU A 1 135 ? 2.566 10.911 -13.276 1.00 78.81 135 GLU A N 1
ATOM 1061 C CA . GLU A 1 135 ? 2.414 11.536 -11.970 1.00 78.81 135 GLU A CA 1
ATOM 1062 C C . GLU A 1 135 ? 1.708 10.629 -10.957 1.00 78.81 135 GLU A C 1
ATOM 1064 O O . GLU A 1 135 ? 1.707 10.964 -9.779 1.00 78.81 135 GLU A O 1
ATOM 1069 N N . GLU A 1 136 ? 1.117 9.509 -11.379 1.00 85.38 136 GLU A N 1
ATOM 1070 C CA . GLU A 1 136 ? 0.395 8.573 -10.508 1.00 85.38 136 GLU A CA 1
ATOM 1071 C C . GLU A 1 136 ? 1.190 7.279 -10.308 1.00 85.38 136 GLU A C 1
ATOM 1073 O O . GLU A 1 136 ? 2.108 6.962 -11.068 1.00 85.38 136 GLU A O 1
ATOM 1078 N N . PHE A 1 137 ? 0.827 6.519 -9.273 1.00 88.25 137 PHE A N 1
ATOM 1079 C CA . PHE A 1 137 ? 1.354 5.169 -9.095 1.00 88.25 137 PHE A CA 1
ATOM 1080 C C . PHE A 1 137 ? 0.282 4.146 -9.427 1.00 88.25 137 PHE A C 1
ATOM 1082 O O . PHE A 1 137 ? -0.854 4.241 -8.961 1.00 88.25 137 PHE A O 1
ATOM 1089 N N . GLU A 1 138 ? 0.665 3.142 -10.194 1.00 92.44 138 GLU A N 1
ATOM 1090 C CA . GLU A 1 138 ? -0.170 2.005 -10.540 1.00 92.44 138 GLU A CA 1
ATOM 1091 C C . GLU A 1 138 ? 0.207 0.811 -9.672 1.00 92.44 138 GLU A C 1
ATOM 1093 O O . GLU A 1 138 ? 1.382 0.580 -9.392 1.00 92.44 138 GLU A O 1
ATOM 1098 N N . LEU A 1 139 ? -0.790 0.036 -9.253 1.00 91.81 139 LEU A N 1
ATOM 1099 C CA . LEU A 1 139 ? -0.619 -1.166 -8.449 1.00 91.81 139 LEU A CA 1
ATOM 1100 C C . LEU A 1 139 ? -1.171 -2.373 -9.198 1.00 91.81 139 LEU A C 1
ATOM 1102 O O . LEU A 1 139 ? -2.339 -2.408 -9.584 1.00 91.81 139 LEU A O 1
ATOM 1106 N N . TRP A 1 140 ? -0.331 -3.393 -9.320 1.00 91.94 140 TRP A N 1
ATOM 1107 C CA . TRP A 1 140 ? -0.615 -4.627 -10.043 1.00 91.94 140 TRP A CA 1
ATOM 1108 C C . TRP A 1 140 ? -0.557 -5.829 -9.093 1.00 91.94 140 TRP A C 1
ATOM 1110 O O . TRP A 1 140 ? 0.372 -5.910 -8.289 1.00 91.94 140 TRP A O 1
ATOM 1120 N N . PRO A 1 141 ? -1.508 -6.779 -9.126 1.00 90.62 141 PRO A N 1
ATOM 1121 C CA . PRO A 1 141 ? -1.500 -7.929 -8.225 1.00 90.62 141 PRO A CA 1
ATOM 1122 C C . PRO A 1 141 ? -0.296 -8.846 -8.475 1.00 90.62 141 PRO A C 1
ATOM 1124 O O . PRO A 1 141 ? 0.317 -8.852 -9.546 1.00 90.62 141 PRO A O 1
ATOM 1127 N N . SER A 1 142 ? 0.044 -9.673 -7.483 1.00 83.25 142 SER A N 1
ATOM 1128 C CA . SER A 1 142 ? 1.068 -10.705 -7.663 1.00 83.25 142 SER A CA 1
ATOM 1129 C C . SER A 1 142 ? 0.663 -11.682 -8.769 1.00 83.25 142 SER A C 1
ATOM 1131 O O . SER A 1 142 ? -0.351 -12.365 -8.635 1.00 83.25 142 SER A O 1
ATOM 1133 N N . GLY A 1 143 ? 1.467 -11.770 -9.828 1.00 73.50 143 GLY A N 1
ATOM 1134 C CA . GLY A 1 143 ? 1.183 -12.618 -10.988 1.00 73.50 143 GLY A CA 1
ATOM 1135 C C . GLY A 1 143 ? 0.612 -11.875 -12.193 1.00 73.50 143 GLY A C 1
ATOM 1136 O O . GLY A 1 143 ? 0.360 -12.519 -13.205 1.00 73.50 143 GLY A O 1
ATOM 1137 N N . ALA A 1 144 ? 0.447 -10.549 -12.124 1.00 70.75 144 ALA A N 1
ATOM 1138 C CA . ALA A 1 144 ? 0.247 -9.747 -13.324 1.00 70.75 144 ALA A CA 1
ATOM 1139 C C . ALA A 1 144 ? 1.452 -9.942 -14.260 1.00 70.75 144 ALA A C 1
ATOM 1141 O O . ALA A 1 144 ? 2.573 -9.550 -13.937 1.00 70.75 144 ALA A O 1
ATOM 1142 N N . THR A 1 145 ? 1.222 -10.613 -15.386 1.00 63.16 145 THR A N 1
ATOM 1143 C CA . THR A 1 145 ? 2.233 -10.843 -16.427 1.00 63.16 145 THR A CA 1
ATOM 1144 C C . THR A 1 145 ? 2.263 -9.717 -17.453 1.00 63.16 145 THR A C 1
ATOM 1146 O O . THR A 1 145 ? 3.229 -9.605 -18.200 1.00 63.16 145 THR A O 1
ATOM 1149 N N . GLU A 1 146 ? 1.208 -8.899 -17.497 1.00 64.12 146 GLU A N 1
ATOM 1150 C CA . GLU A 1 146 ? 1.002 -7.827 -18.469 1.00 64.12 146 GLU A CA 1
ATOM 1151 C C . GLU A 1 146 ? 0.291 -6.641 -17.800 1.00 64.12 146 GLU A C 1
ATOM 1153 O O . GLU A 1 146 ? -0.583 -6.836 -16.950 1.00 64.12 146 GLU A O 1
ATOM 1158 N N . LYS A 1 147 ? 0.661 -5.413 -18.191 1.00 70.50 147 LYS A N 1
ATOM 1159 C CA . LYS A 1 147 ? -0.086 -4.199 -17.840 1.00 70.50 147 LYS A CA 1
ATOM 1160 C C . LYS A 1 147 ? -1.291 -4.083 -18.778 1.00 70.50 147 LYS A C 1
ATOM 1162 O O . LYS A 1 147 ? -1.128 -4.061 -19.997 1.00 70.50 147 LYS A O 1
ATOM 1167 N N . THR A 1 148 ? -2.494 -4.009 -18.223 1.00 76.88 148 THR A N 1
ATOM 1168 C CA . THR A 1 148 ? -3.702 -3.600 -18.955 1.00 76.88 148 THR A CA 1
ATOM 1169 C C . THR A 1 148 ? -3.786 -2.075 -19.062 1.00 76.88 148 THR A C 1
ATOM 1171 O O . THR A 1 148 ? -3.039 -1.361 -18.405 1.00 76.88 148 THR A O 1
ATOM 1174 N N . ILE A 1 149 ? -4.706 -1.562 -19.888 1.00 76.25 149 ILE A N 1
ATOM 1175 C CA . ILE A 1 149 ? -4.940 -0.109 -20.022 1.00 76.25 149 ILE A CA 1
ATOM 1176 C C . ILE A 1 149 ? -5.370 0.501 -18.681 1.00 76.25 149 ILE A C 1
ATOM 1178 O O . ILE A 1 149 ? -4.950 1.602 -18.341 1.00 76.25 149 ILE A O 1
ATOM 1182 N N . ASP A 1 150 ? -6.179 -0.233 -17.913 1.00 83.69 150 ASP A N 1
ATOM 1183 C CA . ASP A 1 150 ? -6.618 0.185 -16.589 1.00 83.69 150 ASP A CA 1
ATOM 1184 C C . ASP A 1 150 ? -5.930 -0.650 -15.505 1.00 83.69 150 ASP A C 1
ATOM 1186 O O . ASP A 1 150 ? -6.158 -1.866 -15.447 1.00 83.69 150 ASP A O 1
ATOM 1190 N N . PRO A 1 151 ? -5.096 -0.040 -14.643 1.00 89.12 151 PRO A N 1
ATOM 1191 C CA . PRO A 1 151 ? -4.501 -0.736 -13.517 1.00 89.12 151 PRO A CA 1
ATOM 1192 C C . PRO A 1 151 ? -5.568 -1.029 -12.454 1.00 89.12 151 PRO A C 1
ATOM 1194 O O . PRO A 1 151 ? -6.403 -0.168 -12.152 1.00 89.12 151 PRO A O 1
ATOM 1197 N N . PRO A 1 152 ? -5.535 -2.219 -11.833 1.00 91.44 152 PRO A N 1
ATOM 1198 C CA . PRO A 1 152 ? -6.506 -2.589 -10.813 1.00 91.44 152 PRO A CA 1
ATOM 1199 C C . PRO A 1 152 ? -6.328 -1.795 -9.519 1.00 91.44 152 PRO A C 1
ATOM 1201 O O . PRO A 1 152 ? -7.254 -1.742 -8.715 1.00 91.44 152 PRO A O 1
ATOM 1204 N N . GLY A 1 153 ? -5.170 -1.174 -9.293 1.00 93.00 153 GLY A N 1
ATOM 1205 C CA . GLY A 1 153 ? -4.983 -0.243 -8.194 1.00 93.00 153 GLY A CA 1
ATOM 1206 C C . GLY A 1 153 ? -4.239 1.013 -8.616 1.00 93.00 153 GLY A C 1
ATOM 1207 O O . GLY A 1 153 ? -3.418 0.988 -9.530 1.00 93.00 153 GLY A O 1
ATOM 1208 N N . ARG A 1 154 ? -4.540 2.120 -7.942 1.00 93.31 154 ARG A N 1
ATOM 1209 C CA . ARG A 1 154 ? -3.961 3.435 -8.208 1.00 93.31 154 ARG A CA 1
ATOM 1210 C C . ARG A 1 154 ? -3.687 4.184 -6.918 1.00 93.31 154 ARG A C 1
ATOM 1212 O O . ARG A 1 154 ? -4.427 4.046 -5.946 1.00 93.31 154 ARG A O 1
ATOM 1219 N N . ILE A 1 155 ? -2.654 5.011 -6.942 1.00 90.12 155 ILE A N 1
ATOM 1220 C CA . ILE A 1 155 ? -2.314 5.953 -5.882 1.00 90.12 155 ILE A CA 1
ATOM 1221 C C . ILE A 1 155 ? -2.175 7.329 -6.514 1.00 90.12 155 ILE A C 1
ATOM 1223 O O . ILE A 1 155 ? -1.457 7.501 -7.503 1.00 90.12 155 ILE A O 1
ATOM 1227 N N . GLY A 1 156 ? -2.836 8.316 -5.918 1.00 85.19 156 GLY A N 1
ATOM 1228 C CA . GLY A 1 156 ? -2.762 9.687 -6.399 1.00 85.19 156 GLY A CA 1
ATOM 1229 C C . GLY A 1 156 ? -1.353 10.264 -6.310 1.00 85.19 156 GLY A C 1
ATOM 1230 O O . GLY A 1 156 ? -0.602 9.968 -5.383 1.00 85.19 156 GLY A O 1
ATOM 1231 N N . LYS A 1 157 ? -1.030 11.191 -7.217 1.00 83.69 157 LYS A N 1
ATOM 1232 C CA . LYS A 1 157 ? 0.251 11.923 -7.268 1.00 83.69 157 LYS A CA 1
ATOM 1233 C C . LYS A 1 157 ? 0.762 12.443 -5.929 1.00 83.69 157 LYS A C 1
ATOM 1235 O O . LYS A 1 157 ? 1.958 12.438 -5.651 1.00 83.69 157 LYS A O 1
ATOM 1240 N N . ARG A 1 158 ? -0.155 12.968 -5.118 1.00 82.19 158 ARG A N 1
ATOM 1241 C CA . ARG A 1 158 ? 0.152 13.588 -3.824 1.00 82.19 158 ARG A CA 1
ATOM 1242 C C . ARG A 1 158 ? 0.203 12.586 -2.675 1.00 82.19 158 ARG A C 1
ATOM 1244 O O . ARG A 1 158 ? 0.429 13.010 -1.552 1.00 82.19 158 ARG A O 1
ATOM 1251 N N . LEU A 1 159 ? 0.017 11.296 -2.961 1.00 84.00 159 LEU A N 1
ATOM 1252 C CA . LEU A 1 159 ? -0.076 10.231 -1.969 1.00 84.00 159 LEU A CA 1
ATOM 1253 C C . LEU A 1 159 ? -1.124 10.550 -0.906 1.00 84.00 159 LEU A C 1
ATOM 1255 O O . LEU A 1 159 ? -0.851 10.472 0.281 1.00 84.00 159 LEU A O 1
ATOM 1259 N N . ASP A 1 160 ? -2.308 10.965 -1.341 1.00 84.69 160 ASP A N 1
ATOM 1260 C CA . ASP A 1 160 ? -3.419 11.325 -0.457 1.00 84.69 160 ASP A CA 1
ATOM 1261 C C . ASP A 1 160 ? -4.684 10.501 -0.707 1.00 84.69 160 ASP A C 1
ATOM 1263 O O . ASP A 1 160 ? -5.677 10.662 0.002 1.00 84.69 160 ASP A O 1
ATOM 1267 N N . TRP A 1 161 ? -4.641 9.595 -1.686 1.00 89.94 161 TRP A N 1
ATOM 1268 C CA . TRP A 1 161 ? -5.613 8.524 -1.856 1.00 89.94 161 TRP A CA 1
ATOM 1269 C C . TRP A 1 161 ? -4.987 7.301 -2.527 1.00 89.94 161 TRP A C 1
ATOM 1271 O O . TRP A 1 161 ? -4.024 7.409 -3.292 1.00 89.94 161 TRP A O 1
ATOM 1281 N N . ILE A 1 162 ? -5.579 6.146 -2.245 1.00 91.62 162 ILE A N 1
ATOM 1282 C CA . ILE A 1 162 ? -5.291 4.836 -2.815 1.00 91.62 162 ILE A CA 1
ATOM 1283 C C . ILE A 1 162 ? -6.635 4.206 -3.170 1.00 91.62 162 ILE A C 1
ATOM 1285 O O . ILE A 1 162 ? -7.522 4.151 -2.327 1.00 91.62 162 ILE A O 1
ATOM 1289 N N . ASN A 1 163 ? -6.772 3.695 -4.388 1.00 93.25 163 ASN A N 1
ATOM 1290 C CA . ASN A 1 163 ? -7.944 2.954 -4.840 1.00 93.25 163 ASN A CA 1
ATOM 1291 C C . ASN A 1 163 ? -7.516 1.576 -5.318 1.00 93.25 163 ASN A C 1
ATOM 1293 O O . ASN A 1 163 ? -6.583 1.472 -6.107 1.00 93.25 163 ASN A O 1
ATOM 1297 N N . LEU A 1 164 ? -8.202 0.532 -4.866 1.00 92.00 164 LEU A N 1
ATOM 1298 C CA . LEU A 1 164 ? -7.926 -0.859 -5.205 1.00 92.00 164 LEU A CA 1
ATOM 1299 C C . LEU A 1 164 ? -9.225 -1.544 -5.638 1.00 92.00 164 LEU A C 1
ATOM 1301 O O . LEU A 1 164 ? -10.212 -1.543 -4.903 1.00 92.00 164 LEU A O 1
ATOM 1305 N N . ALA A 1 165 ? -9.224 -2.166 -6.812 1.00 90.50 165 ALA A N 1
ATOM 1306 C CA . ALA A 1 165 ? -10.311 -3.012 -7.279 1.00 90.50 165 ALA A CA 1
ATOM 1307 C C . ALA A 1 165 ? -10.307 -4.337 -6.493 1.00 90.50 165 ALA A C 1
ATOM 1309 O O . ALA A 1 165 ? -9.335 -5.097 -6.584 1.00 90.50 165 ALA A O 1
ATOM 1310 N N . PRO A 1 166 ? -11.371 -4.681 -5.743 1.00 86.88 166 PRO A N 1
ATOM 1311 C CA . PRO A 1 166 ? -11.366 -5.900 -4.933 1.00 86.88 166 PRO A CA 1
ATOM 1312 C C . PRO A 1 166 ? -11.266 -7.190 -5.748 1.00 86.88 166 PRO A C 1
ATOM 1314 O O . PRO A 1 166 ? -10.779 -8.200 -5.242 1.00 86.88 166 PRO A O 1
ATOM 1317 N N . SER A 1 167 ? -11.676 -7.158 -7.019 1.00 87.00 167 SER A N 1
ATOM 1318 C CA . SER A 1 167 ? -11.554 -8.282 -7.953 1.00 87.00 167 SER A CA 1
ATOM 1319 C C . SER A 1 167 ? -10.102 -8.725 -8.174 1.00 87.00 167 SER A C 1
ATOM 1321 O O . SER A 1 167 ? -9.859 -9.908 -8.404 1.00 87.00 167 SER A O 1
ATOM 1323 N N . ALA A 1 168 ? -9.133 -7.812 -8.050 1.00 87.62 168 ALA A N 1
ATOM 1324 C CA . ALA A 1 168 ? -7.708 -8.120 -8.167 1.00 87.62 168 ALA A CA 1
ATOM 1325 C C . ALA A 1 168 ? -7.078 -8.599 -6.847 1.00 87.62 168 ALA A C 1
ATOM 1327 O O . ALA A 1 168 ? -6.049 -9.276 -6.861 1.00 87.62 168 ALA A O 1
ATOM 1328 N N . TRP A 1 169 ? -7.702 -8.291 -5.705 1.00 87.75 169 TRP A N 1
ATOM 1329 C CA . TRP A 1 169 ? -7.235 -8.693 -4.377 1.00 87.75 169 TRP A CA 1
ATOM 1330 C C . TRP A 1 169 ? -8.393 -9.263 -3.552 1.00 87.75 169 TRP A C 1
ATOM 1332 O O . TRP A 1 169 ? -9.031 -8.523 -2.801 1.00 87.75 169 TRP A O 1
ATOM 1342 N N . PRO A 1 170 ? -8.632 -10.589 -3.600 1.00 83.75 170 PRO A N 1
ATOM 1343 C CA . PRO A 1 170 ? -9.784 -11.220 -2.947 1.00 83.75 170 PRO A CA 1
ATOM 1344 C C . PRO A 1 170 ? -9.918 -10.940 -1.443 1.00 83.75 170 PRO A C 1
ATOM 1346 O O . PRO A 1 170 ? -11.018 -10.980 -0.896 1.00 83.75 170 PRO A O 1
ATOM 1349 N N . ALA A 1 171 ? -8.812 -10.631 -0.758 1.00 82.88 171 ALA A N 1
ATOM 1350 C CA . ALA A 1 171 ? -8.835 -10.216 0.643 1.00 82.88 171 ALA A CA 1
ATOM 1351 C C . ALA A 1 171 ? -9.623 -8.908 0.869 1.00 82.88 171 ALA A C 1
ATOM 1353 O O . ALA A 1 171 ? -10.234 -8.745 1.924 1.00 82.88 171 ALA A O 1
ATOM 1354 N N . LEU A 1 172 ? -9.653 -8.007 -0.119 1.00 81.94 172 LEU A N 1
ATOM 1355 C CA . LEU A 1 172 ? -10.373 -6.731 -0.069 1.00 81.94 172 LEU A CA 1
ATOM 1356 C C . LEU A 1 172 ? -11.868 -6.877 -0.356 1.00 81.94 172 LEU A C 1
ATOM 1358 O O . LEU A 1 172 ? -12.650 -6.065 0.132 1.00 81.94 172 LEU A O 1
ATOM 1362 N N . ALA A 1 173 ? -12.288 -7.919 -1.082 1.00 76.25 173 ALA A N 1
ATOM 1363 C CA . ALA A 1 173 ? -13.700 -8.131 -1.424 1.00 76.25 173 ALA A CA 1
ATOM 1364 C C . ALA A 1 173 ? -14.585 -8.254 -0.174 1.00 76.25 173 ALA A C 1
ATOM 1366 O O . ALA A 1 173 ? -15.731 -7.822 -0.154 1.00 76.25 173 ALA A O 1
ATOM 1367 N N . ARG A 1 174 ? -14.031 -8.766 0.931 1.00 73.94 174 ARG A N 1
ATOM 1368 C CA . ARG A 1 174 ? -14.739 -8.833 2.220 1.00 73.94 174 ARG A CA 1
ATOM 1369 C C . ARG A 1 174 ? -14.889 -7.478 2.917 1.00 73.94 174 ARG A C 1
ATOM 1371 O O . ARG A 1 174 ? -15.705 -7.366 3.825 1.00 73.94 174 ARG A O 1
ATOM 1378 N N . LEU A 1 175 ? -14.085 -6.486 2.540 1.00 74.06 175 LEU A N 1
ATOM 1379 C CA . LEU A 1 175 ? -14.046 -5.159 3.158 1.00 74.06 175 LEU A CA 1
ATOM 1380 C C . LEU A 1 175 ? -14.839 -4.125 2.352 1.00 74.06 175 LEU A C 1
ATOM 1382 O O . LEU A 1 175 ? -15.500 -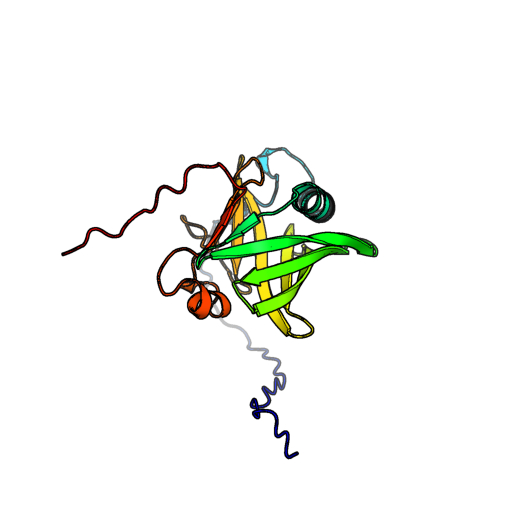3.283 2.953 1.00 74.06 175 LEU A O 1
ATOM 1386 N N . ALA A 1 176 ? -14.792 -4.203 1.019 1.00 72.19 176 ALA A N 1
ATOM 1387 C CA . ALA A 1 176 ? -15.459 -3.262 0.114 1.00 72.19 176 ALA A CA 1
ATOM 1388 C C . ALA A 1 176 ? -16.644 -3.853 -0.673 1.00 72.19 176 ALA A C 1
ATOM 1390 O O . ALA A 1 176 ? -17.348 -3.112 -1.357 1.00 72.19 176 ALA A O 1
ATOM 1391 N N . GLY A 1 177 ? -16.885 -5.167 -0.593 1.00 70.06 177 GLY A N 1
ATOM 1392 C CA . GLY A 1 177 ? -17.831 -5.840 -1.485 1.00 70.06 177 GLY A CA 1
ATOM 1393 C C . GLY A 1 177 ? -17.338 -5.796 -2.933 1.00 70.06 177 GLY A C 1
ATOM 1394 O O . GLY A 1 177 ? -16.157 -6.040 -3.190 1.00 70.06 177 GLY A O 1
ATOM 1395 N N . ASP A 1 178 ? -18.236 -5.442 -3.854 1.00 64.44 178 ASP A N 1
ATOM 1396 C CA . ASP A 1 178 ? -17.940 -5.286 -5.287 1.00 64.44 178 ASP A CA 1
ATOM 1397 C C . ASP A 1 178 ? -17.488 -3.859 -5.661 1.00 64.44 178 ASP A C 1
ATOM 1399 O O . ASP A 1 178 ? -17.203 -3.573 -6.824 1.00 64.44 178 ASP A O 1
ATOM 1403 N N . HIS A 1 179 ? -17.415 -2.947 -4.688 1.00 76.81 179 HIS A N 1
ATOM 1404 C CA . HIS A 1 179 ? -17.021 -1.554 -4.904 1.00 76.81 179 HIS A CA 1
ATOM 1405 C C . HIS A 1 179 ? -15.518 -1.349 -4.725 1.00 76.81 179 HIS A C 1
ATOM 1407 O O . HIS A 1 179 ? -14.851 -2.112 -4.036 1.00 76.81 179 HIS A O 1
ATOM 1413 N N . THR A 1 180 ? -14.972 -0.275 -5.295 1.00 85.62 180 THR A N 1
ATOM 1414 C CA . THR A 1 180 ? -13.575 0.118 -5.074 1.00 85.62 180 THR A CA 1
ATOM 1415 C C . THR A 1 180 ? -13.260 0.218 -3.578 1.00 85.62 180 THR A C 1
ATOM 1417 O O . THR A 1 180 ? -13.962 0.883 -2.813 1.00 85.62 180 THR A O 1
ATOM 1420 N N . PHE A 1 181 ? -12.179 -0.437 -3.156 1.00 89.06 181 PHE A N 1
ATOM 1421 C CA . PHE A 1 181 ? -11.612 -0.232 -1.833 1.00 89.06 181 PHE A CA 1
ATOM 1422 C C . PHE A 1 181 ? -10.717 1.005 -1.878 1.00 89.06 181 PHE A C 1
ATOM 1424 O O . PHE A 1 181 ? -9.665 0.998 -2.519 1.00 89.06 181 PHE A O 1
ATOM 1431 N N . SER A 1 182 ? -11.151 2.064 -1.210 1.00 90.69 182 SER A N 1
ATOM 1432 C CA . SER A 1 182 ? -10.492 3.361 -1.170 1.00 90.69 182 SER A CA 1
ATOM 1433 C C . SER A 1 182 ? -9.863 3.584 0.198 1.00 90.69 182 SER A C 1
ATOM 1435 O O . SER A 1 182 ? -10.430 3.188 1.214 1.00 90.69 182 SER A O 1
ATOM 1437 N N . ILE A 1 183 ? -8.693 4.214 0.219 1.00 90.25 183 ILE A N 1
ATOM 1438 C CA . ILE A 1 183 ? -8.038 4.761 1.407 1.00 90.25 183 ILE A CA 1
ATOM 1439 C C . ILE A 1 183 ? -7.673 6.206 1.079 1.00 90.25 183 ILE A C 1
ATOM 1441 O O . ILE A 1 183 ? -7.027 6.437 0.065 1.00 90.25 183 ILE A O 1
ATOM 1445 N N . GLU A 1 184 ? -8.035 7.176 1.906 1.00 91.44 184 GLU A N 1
ATOM 1446 C CA . GLU A 1 184 ? -7.815 8.595 1.623 1.00 91.44 184 GLU A CA 1
ATOM 1447 C C . GLU A 1 184 ? -7.566 9.427 2.880 1.00 91.44 184 GLU A C 1
ATOM 1449 O O . GLU A 1 184 ? -7.936 9.049 3.995 1.00 91.44 184 GLU A O 1
ATOM 1454 N N . LEU A 1 185 ? -6.923 10.580 2.704 1.00 86.00 185 LEU A N 1
ATOM 1455 C CA . LEU A 1 185 ? -6.768 11.545 3.785 1.00 86.00 185 LEU A CA 1
ATOM 1456 C C . LEU A 1 185 ? -8.104 12.238 4.105 1.00 86.00 185 LEU A C 1
ATOM 1458 O O . LEU A 1 185 ? -8.848 12.601 3.186 1.00 86.00 185 LEU A O 1
ATOM 1462 N N . PRO A 1 186 ? -8.410 12.487 5.395 1.00 81.94 186 PRO A N 1
ATOM 1463 C CA . PRO A 1 186 ? -9.620 13.202 5.780 1.00 81.94 186 PRO A CA 1
ATOM 1464 C C . PRO A 1 186 ? -9.720 14.574 5.101 1.00 81.94 186 PRO A C 1
ATOM 1466 O O . PRO A 1 186 ? -8.761 15.343 5.091 1.00 81.94 186 PRO A O 1
ATOM 1469 N N . GLY A 1 187 ? -10.908 14.923 4.601 1.00 71.88 187 GLY A N 1
ATOM 1470 C CA . GLY A 1 187 ? -11.179 16.254 4.043 1.00 71.88 187 GLY A CA 1
ATOM 1471 C C . GLY A 1 187 ? -10.914 16.400 2.543 1.00 71.88 187 GLY A C 1
ATOM 1472 O O . GLY A 1 187 ? -11.145 17.481 2.000 1.00 71.88 187 GLY A O 1
ATOM 1473 N N . ARG A 1 188 ? -10.517 15.330 1.843 1.00 60.75 188 ARG A N 1
ATOM 1474 C CA . ARG A 1 188 ? -10.842 15.204 0.417 1.00 60.75 188 ARG A CA 1
ATOM 1475 C C . ARG A 1 188 ? -12.295 14.763 0.283 1.00 60.75 188 ARG A C 1
ATOM 1477 O O . ARG A 1 188 ? -12.782 13.962 1.070 1.00 60.75 188 ARG A O 1
ATOM 1484 N N . ASN A 1 189 ? -13.011 15.376 -0.656 1.00 43.31 189 ASN A N 1
ATOM 1485 C CA . ASN A 1 189 ? -14.423 15.102 -0.886 1.00 43.31 189 ASN A CA 1
ATOM 1486 C C . ASN A 1 189 ? -14.624 13.610 -1.163 1.00 43.31 189 ASN A C 1
ATOM 1488 O O . ASN A 1 189 ? -14.245 13.139 -2.234 1.00 43.31 189 ASN A O 1
ATOM 1492 N N . VAL A 1 190 ? -15.283 12.915 -0.236 1.00 43.75 190 VAL A N 1
ATOM 1493 C CA . VAL A 1 190 ? -15.987 11.668 -0.524 1.00 43.75 190 VAL A CA 1
ATOM 1494 C C . VAL A 1 190 ? -17.089 12.044 -1.510 1.00 43.75 190 VAL A C 1
ATOM 1496 O O . VAL A 1 190 ? -18.191 12.431 -1.122 1.00 43.75 190 VAL A O 1
ATOM 1499 N N . VAL A 1 191 ? -16.794 12.020 -2.807 1.00 40.72 191 VAL A N 1
ATOM 1500 C CA . VAL A 1 191 ? -17.868 11.818 -3.771 1.00 40.72 191 VAL A CA 1
ATOM 1501 C C . VAL A 1 191 ? -18.200 10.348 -3.611 1.00 40.72 191 VAL A C 1
ATOM 1503 O O . VAL A 1 191 ? -17.561 9.495 -4.223 1.00 40.72 191 VAL A O 1
ATOM 1506 N N . GLU A 1 192 ? -19.141 10.047 -2.714 1.00 38.84 192 GLU A N 1
ATOM 1507 C CA . GLU A 1 192 ? -19.853 8.780 -2.770 1.00 38.84 192 GLU A CA 1
ATOM 1508 C C . GLU A 1 192 ? -20.376 8.686 -4.200 1.00 38.84 192 GLU A C 1
ATOM 1510 O O . GLU A 1 192 ? -21.322 9.376 -4.586 1.00 38.84 192 GLU A O 1
ATOM 1515 N N . ILE A 1 193 ? -19.719 7.875 -5.028 1.00 39.03 193 ILE A N 1
ATOM 1516 C CA . ILE A 1 193 ? -20.339 7.395 -6.249 1.00 39.03 193 ILE A CA 1
ATOM 1517 C C . ILE A 1 193 ? -21.360 6.383 -5.751 1.00 39.03 193 ILE A C 1
ATOM 1519 O O . ILE A 1 193 ? -21.115 5.178 -5.720 1.00 39.03 193 ILE A O 1
ATOM 1523 N N . SER A 1 194 ? -22.493 6.903 -5.281 1.00 35.06 194 SER A N 1
ATOM 1524 C CA . SER A 1 194 ? -23.716 6.137 -5.185 1.00 35.06 194 SER A CA 1
ATOM 1525 C C . SER A 1 194 ? -23.908 5.532 -6.563 1.00 35.06 194 SER A C 1
ATOM 1527 O O . SER A 1 194 ? -24.100 6.256 -7.545 1.00 35.06 194 SER A O 1
ATOM 1529 N N . ALA A 1 195 ? -23.793 4.206 -6.654 1.00 39.41 195 ALA A N 1
ATOM 1530 C CA . ALA A 1 195 ? -24.356 3.499 -7.787 1.00 39.41 195 ALA A CA 1
ATOM 1531 C C . ALA A 1 195 ? -25.787 4.037 -7.958 1.00 39.41 195 ALA A C 1
ATOM 1533 O O . ALA A 1 195 ? -26.485 4.169 -6.944 1.00 39.41 195 ALA A O 1
ATOM 1534 N N . PRO A 1 196 ? -26.204 4.442 -9.170 1.00 33.56 196 PRO A N 1
ATOM 1535 C CA . PRO A 1 196 ? -27.571 4.885 -9.360 1.00 33.56 196 PRO A CA 1
ATOM 1536 C C . PRO A 1 196 ? -28.479 3.747 -8.896 1.00 33.56 196 PRO A C 1
ATOM 1538 O O . PRO A 1 196 ? -28.375 2.621 -9.381 1.00 33.56 196 PRO A O 1
ATOM 1541 N N . GLY A 1 197 ? -29.273 4.043 -7.869 1.00 44.72 197 GLY A N 1
ATOM 1542 C CA . GLY A 1 197 ? -30.374 3.194 -7.463 1.00 44.72 197 GLY A CA 1
ATOM 1543 C C . GLY A 1 197 ? -31.427 3.166 -8.566 1.00 44.72 197 GLY A C 1
ATOM 1544 O O . GLY A 1 197 ? -31.681 4.198 -9.192 1.00 44.72 197 GLY A O 1
ATOM 1545 N N . ASP A 1 198 ? -32.009 1.975 -8.695 1.00 38.28 198 ASP A N 1
ATOM 1546 C CA . ASP A 1 198 ? -33.122 1.524 -9.545 1.00 38.28 198 ASP A CA 1
ATOM 1547 C C . ASP A 1 198 ? -32.832 1.225 -11.028 1.00 38.28 198 ASP A C 1
ATOM 1549 O O . ASP A 1 198 ? -32.595 2.150 -11.839 1.00 38.28 198 ASP A O 1
#